Protein AF-W4L2J2-F1 (afdb_monomer_lite)

InterPro domains:
  IPR001173 Glycosyltransferase 2-like [PF00535] (5-92)
  IPR001173 Glycosyltransferase 2-like [PF00535] (210-306)
  IPR029044 Nucleotide-diphospho-sugar transferases [G3DSA:3.90.550.10] (2-176)
  IPR029044 Nucleotide-diphospho-sugar transferases [G3DSA:3.90.550.10] (177-317)
  IPR029044 Nucleotide-diphospho-sugar transferases [SSF53448] (6-169)
  IPR029044 Nucleotide-diphospho-sugar tra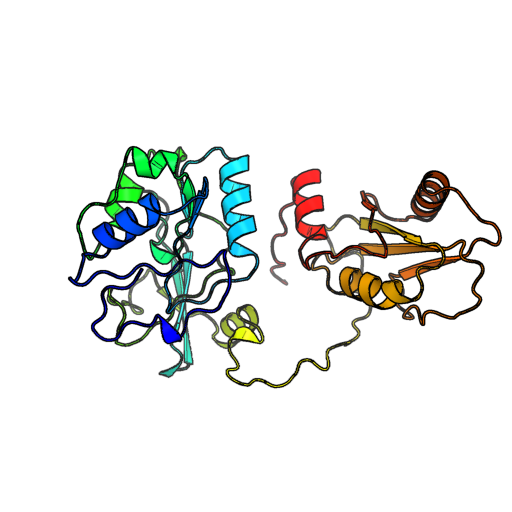nsferases [SSF53448] (207-307)

Secondary structure (DSSP, 8-state):
-B--SS-GGGG--S-TT----B-SS---HHHHHHHHHHH--SSEEE---TTSEE-TTHHHHHHHHHHHH--SEEE-SEEEEEETTTTEEEEEEPPTTSS----GGG-EEEHHHHHHSPPPS-SSSHHHHHHHTS-GGGEEE-S--TTEEEE--TT-SS---TTSTTEEEE-HHHHHHHHGGGG--------------PPPSS-TTPPPEEEEEEESS-TTTHHHHHHHHHT-S-SSEEEEEEE--S----------TTEEEEE-SS---HHHHHHHHHHH---SEEEE--SSS---TTHHHHHHHHHH----------

Organism: Entotheonella factor (NCBI:txid1429438)

Sequence (318 aa):
MDDGTDPVRDLMPDDSRIRYLYQEHRLTVGAKRNLACREARGEFIAHWDDDDWMAAWRLRYQVTELLQTQASLCGLSRLLFDQPETNQAWEYVYPAGQKPWVAGGTLCYTKAWWQEHPFPDLNVGEDNHFIWSLPADQIIALQDNTFYVALIHPGNTSPKRTQSRRWHAYSPARLHSLMGKDTSSSTSDLQGAAGSQAPASAADGFPLVSCIMATYNHAHFLPQAIQYFLRQDYPNKELIIVDDGPSPDLVDIPQDKRIRHVKLDVWTPLGRKLNLGIEASRGQIIQKLDDDDYYHPHFLTTTITALTGWDPQPGVGT

Foldseek 3Di:
DEADPDQCPVVDDPDPVDDDDYDPHDFAPLVVVLVVLVVDPDQKDAAADPQKAFAPCLVVVFVVCCVVLVAFKEFAQWAKEAEPVVLWIKIFHHDPPDQDDHDPRGMMGGSVLCVVPGFPRHNPCSRVSSVRVDDSSNYYHDDDRLRIYHYDDPPDSDDDPCVDPRIDTDHSVVNVVSSPCVPDPDPDDPDDDPDDDDDDDPPPPAFAEEEQEEDEPPLVLQVVLLVQVVLAPRDRYAYEYEYAYPDPDDPVPDPDPRYHYHYDPHDDDPVVSRVVSVVVDDTPHYHYDYSNDHHDNHNVVVVCCVVPVDDPPPDPDD

Radius of gyration: 23.8 Å; chains: 1; bounding box: 47×62×64 Å

Structure (mmCIF, N/CA/C/O backbone):
data_AF-W4L2J2-F1
#
_entry.id   AF-W4L2J2-F1
#
loop_
_atom_site.group_PDB
_atom_site.id
_atom_site.type_symbol
_atom_site.label_atom_id
_atom_site.label_alt_id
_atom_site.label_comp_id
_atom_site.label_asym_id
_atom_site.label_entity_id
_atom_site.label_seq_id
_atom_site.pdbx_PDB_ins_code
_atom_site.Cartn_x
_atom_site.Cartn_y
_atom_site.Cartn_z
_atom_site.occupancy
_atom_site.B_iso_or_equiv
_atom_site.auth_seq_id
_atom_site.auth_comp_id
_atom_site.auth_asym_id
_atom_site.auth_atom_id
_atom_site.pdbx_PDB_model_num
ATOM 1 N N . MET A 1 1 ? 0.798 18.623 0.706 1.00 89.81 1 MET A N 1
ATOM 2 C CA . MET A 1 1 ? 0.013 19.835 1.032 1.00 89.81 1 MET A CA 1
ATOM 3 C C . MET A 1 1 ? 0.807 20.565 2.080 1.00 89.81 1 MET A C 1
ATOM 5 O O . MET A 1 1 ? 1.077 19.958 3.103 1.00 89.81 1 MET A O 1
ATOM 9 N N . ASP A 1 2 ? 1.201 21.794 1.807 1.00 92.06 2 ASP A N 1
ATOM 10 C CA . ASP A 1 2 ? 2.121 22.552 2.643 1.00 92.06 2 ASP A CA 1
ATOM 11 C C . ASP A 1 2 ? 1.468 23.872 3.064 1.00 92.06 2 ASP A C 1
ATOM 13 O O . ASP A 1 2 ? 0.874 24.572 2.247 1.00 92.06 2 ASP A O 1
ATOM 17 N N . ASP A 1 3 ? 1.537 24.170 4.352 1.00 92.50 3 ASP A N 1
ATOM 18 C CA . ASP A 1 3 ? 1.130 25.430 4.979 1.00 92.50 3 ASP A CA 1
ATOM 19 C C . ASP A 1 3 ? 2.196 25.918 5.981 1.00 92.50 3 ASP A C 1
ATOM 21 O O . ASP A 1 3 ? 1.920 26.672 6.922 1.00 92.50 3 ASP A O 1
ATOM 25 N N . GLY A 1 4 ? 3.425 25.427 5.804 1.00 89.81 4 GLY A N 1
ATOM 26 C CA . GLY A 1 4 ? 4.598 25.763 6.582 1.00 89.81 4 GLY A CA 1
ATOM 27 C C . GLY A 1 4 ? 5.142 27.149 6.252 1.00 89.81 4 GLY A C 1
ATOM 28 O O . GLY A 1 4 ? 4.863 27.756 5.217 1.00 89.81 4 GLY A O 1
ATOM 29 N N . THR A 1 5 ? 5.956 27.660 7.172 1.00 91.12 5 THR A N 1
ATOM 30 C CA . THR A 1 5 ? 6.685 28.923 6.989 1.00 91.12 5 THR A CA 1
ATOM 31 C C . THR A 1 5 ? 7.924 28.768 6.110 1.00 91.12 5 THR A C 1
ATOM 33 O O . THR A 1 5 ? 8.483 29.776 5.692 1.00 91.12 5 THR A O 1
ATOM 36 N N . ASP A 1 6 ? 8.349 27.529 5.860 1.00 92.06 6 ASP A N 1
ATOM 37 C CA . ASP A 1 6 ? 9.472 27.160 4.999 1.00 92.06 6 ASP A CA 1
ATOM 38 C C . ASP A 1 6 ? 8.958 26.196 3.914 1.00 92.06 6 ASP A C 1
ATOM 40 O O . ASP A 1 6 ? 8.825 24.999 4.178 1.00 92.06 6 ASP A O 1
ATOM 44 N N . PRO A 1 7 ? 8.521 26.715 2.750 1.00 92.06 7 PRO A N 1
ATOM 45 C CA . PRO A 1 7 ? 7.867 25.905 1.731 1.00 92.06 7 PRO A CA 1
ATOM 46 C C . PRO A 1 7 ? 8.839 24.927 1.065 1.00 92.06 7 PRO A C 1
ATOM 48 O O . PRO A 1 7 ? 9.810 25.352 0.449 1.00 92.06 7 PRO A O 1
ATOM 51 N N . VAL A 1 8 ? 8.518 23.633 1.051 1.00 92.25 8 VAL A N 1
ATOM 52 C CA . VAL A 1 8 ? 9.417 22.573 0.534 1.00 92.25 8 VAL A CA 1
ATOM 53 C C . VAL A 1 8 ? 9.348 22.366 -0.987 1.00 92.25 8 VAL A C 1
ATOM 55 O O . VAL A 1 8 ? 9.568 21.266 -1.498 1.00 92.25 8 VAL A O 1
ATOM 58 N N . ARG A 1 9 ? 8.973 23.402 -1.750 1.00 91.62 9 ARG A N 1
ATOM 59 C CA . ARG A 1 9 ? 8.768 23.300 -3.210 1.00 91.62 9 ARG A CA 1
ATOM 60 C C . ARG A 1 9 ? 10.037 22.862 -3.940 1.00 91.62 9 ARG A C 1
ATOM 62 O O . ARG A 1 9 ? 9.948 22.150 -4.935 1.00 91.62 9 ARG A O 1
ATOM 69 N N . ASP A 1 10 ? 11.183 23.323 -3.467 1.00 91.62 10 ASP A N 1
ATOM 70 C CA . ASP A 1 10 ? 12.515 23.024 -3.988 1.00 91.62 10 ASP A CA 1
ATOM 71 C C . ASP A 1 10 ? 12.926 21.557 -3.793 1.00 91.62 10 ASP A C 1
ATOM 73 O O . ASP A 1 10 ? 13.748 21.054 -4.556 1.00 91.62 10 ASP A O 1
ATOM 77 N N . LEU A 1 11 ? 12.314 20.850 -2.837 1.00 91.12 11 LEU A N 1
ATOM 78 C CA . LEU A 1 11 ? 12.540 19.420 -2.604 1.00 91.12 11 LEU A CA 1
ATOM 79 C C . LEU A 1 11 ? 11.692 18.516 -3.512 1.00 91.12 11 LEU A C 1
ATOM 81 O O . LEU A 1 11 ? 11.866 17.296 -3.509 1.00 91.12 11 LEU A O 1
ATOM 85 N N . MET A 1 12 ? 10.737 19.077 -4.258 1.00 91.00 12 MET A N 1
ATOM 86 C CA . MET A 1 12 ? 9.801 18.284 -5.054 1.00 91.00 12 MET A CA 1
ATOM 87 C C . MET A 1 12 ? 10.464 17.781 -6.343 1.00 91.00 12 MET A C 1
ATOM 89 O O . MET A 1 12 ? 10.992 18.589 -7.108 1.00 91.00 12 MET A O 1
ATOM 93 N N . PRO A 1 13 ? 10.413 16.467 -6.630 1.00 89.50 13 PRO A N 1
ATOM 94 C CA . PRO A 1 13 ? 10.964 15.927 -7.867 1.00 89.50 13 PRO A CA 1
ATOM 95 C C . PRO A 1 13 ? 10.136 16.370 -9.080 1.00 89.50 13 PRO A C 1
ATOM 97 O O . PRO A 1 13 ? 8.930 16.612 -8.973 1.00 89.50 13 PRO A O 1
ATOM 100 N N . ASP A 1 14 ? 10.770 16.403 -10.253 1.00 90.94 14 ASP A N 1
ATOM 101 C CA . ASP A 1 14 ? 10.088 16.629 -11.532 1.00 90.94 14 ASP A CA 1
ATOM 102 C C . ASP A 1 14 ? 9.354 15.355 -11.987 1.00 90.94 14 ASP A C 1
ATOM 104 O O . ASP A 1 14 ? 9.778 14.633 -12.889 1.00 90.94 14 ASP A O 1
ATOM 108 N N . ASP A 1 15 ? 8.266 15.028 -11.288 1.00 91.75 15 ASP A N 1
ATOM 109 C CA . ASP A 1 15 ? 7.385 13.907 -11.604 1.00 91.75 15 ASP A CA 1
ATOM 110 C C . ASP A 1 15 ? 5.940 14.396 -11.714 1.00 91.75 15 ASP A C 1
ATOM 112 O O . ASP A 1 15 ? 5.338 14.860 -10.747 1.00 91.75 15 ASP A O 1
ATOM 116 N N . SER A 1 16 ? 5.349 14.233 -12.899 1.00 89.81 16 SER A N 1
ATOM 117 C CA . SER A 1 16 ? 3.969 14.652 -13.196 1.00 89.81 16 SER A CA 1
ATOM 118 C C . SER A 1 16 ? 2.890 14.029 -12.293 1.00 89.81 16 SER A C 1
ATOM 120 O O . SER A 1 16 ? 1.764 14.534 -12.233 1.00 89.81 16 SER A O 1
ATOM 122 N N . ARG A 1 17 ? 3.208 12.932 -11.594 1.00 90.31 17 ARG A N 1
ATOM 123 C CA . ARG A 1 17 ? 2.318 12.262 -10.636 1.00 90.31 17 ARG A CA 1
ATOM 124 C C . ARG A 1 17 ? 2.334 12.939 -9.265 1.00 90.31 17 ARG A C 1
ATOM 126 O O . ARG A 1 17 ? 1.395 12.750 -8.494 1.00 90.31 17 ARG A O 1
ATOM 133 N N . ILE A 1 18 ? 3.363 13.731 -8.964 1.00 92.12 18 ILE A N 1
ATOM 134 C CA . ILE A 1 18 ? 3.523 14.453 -7.703 1.00 92.12 18 ILE A CA 1
ATOM 135 C C . ILE A 1 18 ? 3.026 15.884 -7.891 1.00 92.12 18 ILE A C 1
ATOM 137 O O . ILE A 1 18 ? 3.360 16.582 -8.844 1.00 92.12 18 ILE A O 1
ATOM 141 N N . ARG A 1 19 ? 2.171 16.333 -6.970 1.00 92.56 19 ARG A N 1
ATOM 142 C CA . ARG A 1 19 ? 1.585 17.674 -7.009 1.00 92.56 19 ARG A CA 1
ATOM 143 C C . ARG A 1 19 ? 1.802 18.369 -5.683 1.00 92.56 19 ARG A C 1
ATOM 145 O O . ARG A 1 19 ? 1.263 17.957 -4.658 1.00 92.56 19 ARG A O 1
ATOM 152 N N . TYR A 1 20 ? 2.545 19.463 -5.734 1.00 94.50 20 TYR A N 1
ATOM 153 C CA . TYR A 1 20 ? 2.776 20.315 -4.583 1.00 94.50 20 TYR A CA 1
ATOM 154 C C . TYR A 1 20 ? 1.749 21.449 -4.535 1.00 94.50 20 TYR A C 1
ATOM 156 O O . TYR A 1 20 ? 1.594 22.223 -5.481 1.00 94.50 20 TYR A O 1
ATOM 164 N N . LEU A 1 21 ? 1.036 21.523 -3.415 1.00 93.69 21 LEU A N 1
ATOM 165 C CA . LEU A 1 21 ? -0.004 22.507 -3.133 1.00 93.69 21 LEU A CA 1
ATOM 166 C C . LEU A 1 21 ? 0.420 23.269 -1.883 1.00 93.69 21 LEU A C 1
ATOM 168 O O . LEU A 1 21 ? 0.637 22.634 -0.851 1.00 93.69 21 LEU A O 1
ATOM 172 N N . TYR A 1 22 ? 0.523 24.591 -1.999 1.00 95.19 22 TYR A N 1
ATOM 173 C CA . TYR A 1 22 ? 0.926 25.488 -0.920 1.00 95.19 22 TYR A CA 1
ATOM 174 C C . TYR A 1 22 ? -0.238 26.389 -0.504 1.00 95.19 22 TYR A C 1
ATOM 176 O O . TYR A 1 22 ? -1.035 26.795 -1.354 1.00 95.19 22 TYR A O 1
ATOM 184 N N . GLN A 1 23 ? -0.323 26.698 0.786 1.00 95.31 23 GLN A N 1
ATOM 185 C CA . GLN A 1 23 ? -1.277 27.633 1.372 1.00 95.31 23 GLN A CA 1
ATOM 186 C C . GLN A 1 23 ? -0.533 28.673 2.208 1.00 95.31 23 GLN A C 1
ATOM 188 O O . GLN A 1 23 ? 0.273 28.327 3.063 1.00 95.31 23 GLN A O 1
ATOM 193 N N . GLU A 1 24 ? -0.835 29.953 1.983 1.00 91.75 24 GLU A N 1
ATOM 194 C CA . GLU A 1 24 ? -0.192 31.068 2.699 1.00 91.75 24 GLU A CA 1
ATOM 195 C C . GLU A 1 24 ? -0.576 31.129 4.184 1.00 91.75 24 GLU A C 1
ATOM 197 O O . GLU A 1 24 ? 0.118 31.735 5.001 1.00 91.75 24 GLU A O 1
ATOM 202 N N . HIS A 1 25 ? -1.710 30.531 4.546 1.00 93.00 25 HIS A N 1
ATOM 203 C CA . HIS A 1 25 ? -2.229 30.529 5.906 1.00 93.00 25 HIS A CA 1
ATOM 204 C C . HIS A 1 25 ? -2.280 29.109 6.445 1.00 93.00 25 HIS A C 1
ATOM 206 O O . HIS A 1 25 ? -2.660 28.181 5.730 1.00 93.00 25 HIS A O 1
ATOM 212 N N . ARG A 1 26 ? -1.958 28.958 7.736 1.00 93.19 26 ARG A N 1
ATOM 213 C CA . ARG A 1 26 ? -2.094 27.672 8.418 1.00 93.19 26 ARG A CA 1
ATOM 214 C C . ARG A 1 26 ? -3.539 27.206 8.394 1.00 93.19 26 ARG A C 1
ATOM 216 O O . ARG A 1 26 ? -4.447 27.938 8.786 1.00 93.19 26 ARG A O 1
ATOM 223 N N . LEU A 1 27 ? -3.716 25.962 7.984 1.00 93.00 27 LEU A N 1
ATOM 224 C CA . LEU A 1 27 ? -4.991 25.273 7.965 1.00 93.00 27 LEU A CA 1
ATOM 225 C C . LEU A 1 27 ? -5.001 24.213 9.063 1.00 93.00 27 LEU A C 1
ATOM 227 O O . LEU A 1 27 ? -3.953 23.721 9.493 1.00 93.00 27 LEU A O 1
ATOM 231 N N . THR A 1 28 ? -6.191 23.818 9.513 1.00 94.38 28 THR A N 1
ATOM 232 C CA . THR A 1 28 ? -6.269 22.623 10.354 1.00 94.38 28 THR A CA 1
ATOM 233 C C . THR A 1 28 ? -5.891 21.376 9.553 1.00 94.38 28 THR A C 1
ATOM 235 O O . THR A 1 28 ? -5.944 21.366 8.317 1.00 94.38 28 THR A O 1
ATOM 238 N N . VAL A 1 29 ? -5.550 20.290 10.248 1.00 89.44 29 VAL A N 1
ATOM 239 C CA . VAL A 1 29 ? -5.306 18.984 9.612 1.00 89.44 29 VAL A CA 1
ATOM 240 C C . VAL A 1 29 ? -6.502 18.557 8.749 1.00 89.44 29 VAL A C 1
ATOM 242 O O . VAL A 1 29 ? -6.318 18.176 7.590 1.00 89.44 29 VAL A O 1
ATOM 245 N N . GLY A 1 30 ? -7.730 18.687 9.260 1.00 93.38 30 GLY A N 1
ATOM 246 C CA . GLY A 1 30 ? -8.947 18.372 8.510 1.00 93.38 30 GLY A CA 1
ATOM 247 C C . GLY A 1 30 ? -9.130 19.230 7.254 1.00 93.38 30 GLY A C 1
ATOM 248 O O . GLY A 1 30 ? -9.403 18.700 6.173 1.00 93.38 30 GLY A O 1
ATOM 249 N N . ALA A 1 31 ? -8.898 20.544 7.345 1.00 95.19 31 ALA A N 1
ATOM 250 C CA . ALA A 1 31 ? -8.956 21.439 6.187 1.00 95.19 31 ALA A CA 1
ATOM 251 C C . ALA A 1 31 ? -7.897 21.099 5.125 1.00 95.19 31 ALA A C 1
ATOM 253 O O . ALA A 1 31 ? -8.217 21.078 3.930 1.00 95.19 31 ALA A O 1
ATOM 254 N N . LYS A 1 32 ? -6.666 20.758 5.538 1.00 93.38 32 LYS A N 1
ATOM 255 C CA . LYS A 1 32 ? -5.606 20.298 4.626 1.00 93.38 32 LYS A CA 1
ATOM 256 C C . LYS A 1 32 ? -5.987 19.014 3.904 1.00 93.38 32 LYS A C 1
ATOM 258 O O . LYS A 1 32 ? -5.851 18.949 2.681 1.00 93.38 32 LYS A O 1
ATOM 263 N N . ARG A 1 33 ? -6.508 18.020 4.630 1.00 94.62 33 ARG A N 1
ATOM 264 C CA . ARG A 1 33 ? -6.979 16.756 4.041 1.00 94.62 33 ARG A CA 1
ATOM 265 C C . ARG A 1 33 ? -8.103 16.992 3.043 1.00 94.62 33 ARG A C 1
ATOM 267 O O . ARG A 1 33 ? -8.029 16.489 1.927 1.00 94.62 33 ARG A O 1
ATOM 274 N N . ASN A 1 34 ? -9.087 17.824 3.384 1.00 96.44 34 ASN A N 1
ATOM 275 C CA . ASN A 1 34 ? -10.174 18.178 2.470 1.00 96.44 34 ASN A CA 1
ATOM 276 C C . ASN A 1 34 ? -9.669 18.859 1.191 1.00 96.44 34 ASN A C 1
ATOM 278 O O . ASN A 1 34 ? -10.144 18.552 0.099 1.00 96.44 34 ASN A O 1
ATOM 282 N N . LEU A 1 35 ? -8.704 19.776 1.299 1.00 96.06 35 LEU A N 1
ATOM 283 C CA . LEU A 1 35 ? -8.116 20.418 0.128 1.00 96.06 35 LEU A CA 1
ATOM 284 C C . LEU A 1 35 ? -7.328 19.418 -0.731 1.00 96.06 35 LEU A C 1
ATOM 286 O O . LEU A 1 35 ? -7.490 19.410 -1.949 1.00 96.06 35 LEU A O 1
ATOM 290 N N . ALA A 1 36 ? -6.541 18.536 -0.111 1.00 95.25 36 ALA A N 1
ATOM 291 C CA . ALA A 1 36 ? -5.838 17.473 -0.822 1.00 95.25 36 ALA A CA 1
ATOM 292 C C . ALA A 1 36 ? -6.810 16.515 -1.538 1.00 95.25 36 ALA A C 1
ATOM 294 O O . ALA A 1 36 ? -6.592 16.182 -2.700 1.00 95.25 36 ALA A O 1
ATOM 295 N N . CYS A 1 37 ? -7.919 16.135 -0.896 1.00 96.38 37 CYS A N 1
ATOM 296 C CA . CYS A 1 37 ? -8.942 15.271 -1.490 1.00 96.38 37 CYS A CA 1
ATOM 297 C C . CYS A 1 37 ? -9.676 15.934 -2.665 1.00 96.38 37 CYS A C 1
ATOM 299 O O . CYS A 1 37 ? -9.936 15.272 -3.674 1.00 96.38 37 CYS A O 1
ATOM 301 N N . ARG A 1 38 ? -9.972 17.243 -2.581 1.00 96.88 38 ARG A N 1
ATOM 302 C CA . ARG A 1 38 ? -10.529 18.013 -3.712 1.00 96.88 38 ARG A CA 1
ATOM 303 C C . ARG A 1 38 ? -9.622 17.921 -4.933 1.00 96.88 38 ARG A C 1
ATOM 305 O O . ARG A 1 38 ? -10.096 17.631 -6.029 1.00 96.88 38 ARG A O 1
ATOM 312 N N . GLU A 1 39 ? -8.328 18.121 -4.714 1.00 95.75 39 GLU A N 1
ATOM 313 C CA . GLU A 1 39 ? -7.322 18.130 -5.771 1.00 95.75 39 GLU A CA 1
ATOM 314 C C . GLU A 1 39 ? -6.959 16.731 -6.279 1.00 95.75 39 GLU A C 1
ATOM 316 O O . GLU A 1 39 ? -6.528 16.594 -7.425 1.00 95.75 39 GLU A O 1
ATOM 321 N N . ALA A 1 40 ? -7.125 15.684 -5.471 1.00 95.56 40 ALA A N 1
ATOM 322 C CA . ALA A 1 40 ? -6.806 14.315 -5.857 1.00 95.56 40 ALA A CA 1
ATOM 323 C C . ALA A 1 40 ? -7.567 13.889 -7.123 1.00 95.56 40 ALA A C 1
ATOM 325 O O . ALA A 1 40 ? -8.748 14.187 -7.288 1.00 95.56 40 ALA A O 1
ATOM 326 N N . ARG A 1 41 ? -6.902 13.166 -8.028 1.00 94.38 41 ARG A N 1
ATOM 327 C CA . ARG A 1 41 ? -7.507 12.681 -9.286 1.00 94.38 41 ARG A CA 1
ATOM 328 C C . ARG A 1 41 ? -7.912 11.206 -9.241 1.00 94.38 41 ARG A C 1
ATOM 330 O O . ARG A 1 41 ? -8.628 10.765 -10.129 1.00 94.38 41 ARG A O 1
ATOM 337 N N . GLY A 1 42 ? -7.440 10.465 -8.240 1.00 92.44 42 GLY A N 1
ATOM 338 C CA . GLY A 1 42 ? -7.745 9.048 -8.067 1.00 92.44 42 GLY A CA 1
ATOM 339 C C . GLY A 1 42 ? -9.133 8.804 -7.478 1.00 92.44 42 GLY A C 1
ATOM 340 O O . GLY A 1 42 ? -9.694 9.662 -6.795 1.00 92.44 42 GLY A O 1
ATOM 341 N N . GLU A 1 43 ? -9.660 7.607 -7.731 1.00 96.38 43 GLU A N 1
ATOM 342 C CA . GLU A 1 43 ? -10.910 7.105 -7.144 1.00 96.38 43 GLU A CA 1
ATOM 343 C C . GLU A 1 43 ? -10.735 6.677 -5.684 1.00 96.38 43 GLU A C 1
ATOM 345 O O . GLU A 1 43 ? -11.688 6.708 -4.909 1.00 96.38 43 GLU A O 1
ATOM 350 N N . PHE A 1 44 ? -9.505 6.332 -5.301 1.00 97.56 44 PHE A N 1
ATOM 351 C CA . PHE A 1 44 ? -9.106 6.017 -3.936 1.00 97.56 44 PHE A CA 1
ATOM 352 C C . PHE A 1 44 ? -8.168 7.097 -3.406 1.00 97.56 44 PHE A C 1
ATOM 354 O O . PHE A 1 44 ? -7.306 7.606 -4.128 1.00 97.56 44 PHE A O 1
ATOM 361 N N . ILE A 1 45 ? -8.328 7.425 -2.131 1.00 98.31 45 ILE A N 1
ATOM 362 C CA . ILE A 1 45 ? -7.478 8.344 -1.385 1.00 98.31 45 ILE A CA 1
ATOM 363 C C . ILE A 1 45 ? -6.738 7.535 -0.329 1.00 98.31 45 ILE A C 1
ATOM 365 O O . ILE A 1 45 ? -7.351 6.736 0.373 1.00 98.31 45 ILE A O 1
ATOM 369 N N . ALA A 1 46 ? -5.431 7.746 -0.206 1.00 97.56 46 ALA A N 1
ATOM 370 C CA . ALA A 1 46 ? -4.609 7.175 0.853 1.00 97.56 46 ALA A CA 1
ATOM 371 C C . ALA A 1 46 ? -3.886 8.299 1.598 1.00 97.56 46 ALA A C 1
ATOM 373 O O . ALA A 1 46 ? -3.404 9.248 0.977 1.00 97.56 46 ALA A O 1
ATOM 374 N N . HIS A 1 47 ? -3.826 8.203 2.923 1.00 95.75 47 HIS A N 1
ATOM 375 C CA . HIS A 1 47 ? -3.055 9.133 3.745 1.00 95.75 47 HIS A CA 1
ATOM 376 C C . HIS A 1 47 ? -1.572 8.769 3.728 1.00 95.75 47 HIS A C 1
ATOM 378 O O . HIS A 1 47 ? -1.217 7.592 3.735 1.00 95.75 47 HIS A O 1
ATOM 384 N N . TRP A 1 48 ? -0.711 9.778 3.688 1.00 90.88 48 TRP A N 1
ATOM 385 C CA . TRP A 1 48 ? 0.732 9.613 3.562 1.00 90.88 48 TRP A CA 1
ATOM 386 C C . TRP A 1 48 ? 1.410 10.660 4.437 1.00 90.88 48 TRP A C 1
ATOM 388 O O . TRP A 1 48 ? 1.724 11.754 3.967 1.00 90.88 48 TRP A O 1
ATOM 398 N N . ASP A 1 49 ? 1.511 10.352 5.728 1.00 88.25 49 ASP A N 1
ATOM 399 C CA . ASP A 1 49 ? 2.209 11.207 6.684 1.00 88.25 49 ASP A CA 1
ATOM 400 C C . ASP A 1 49 ? 3.711 11.204 6.325 1.00 88.25 49 ASP A C 1
ATOM 402 O O . ASP A 1 49 ? 4.258 10.190 5.888 1.00 88.25 49 ASP A O 1
ATOM 406 N N . ASP A 1 50 ? 4.354 12.369 6.366 1.00 84.94 50 ASP A N 1
ATOM 407 C CA . ASP A 1 50 ? 5.712 12.582 5.843 1.00 84.94 50 ASP A CA 1
ATOM 408 C C . ASP A 1 50 ? 6.820 12.123 6.803 1.00 84.94 50 ASP A C 1
ATOM 410 O O . ASP A 1 50 ? 7.987 12.053 6.417 1.00 84.94 50 ASP A O 1
ATOM 414 N N . ASP A 1 51 ? 6.441 11.774 8.029 1.00 86.31 51 ASP A N 1
ATOM 415 C CA . ASP A 1 51 ? 7.283 11.266 9.105 1.00 86.31 51 ASP A CA 1
ATOM 416 C C . ASP A 1 51 ? 7.170 9.746 9.306 1.00 86.31 51 ASP A C 1
ATOM 418 O O . ASP A 1 51 ? 7.909 9.195 10.114 1.00 86.31 51 ASP A O 1
ATOM 422 N N . ASP A 1 52 ? 6.311 9.048 8.563 1.00 91.62 52 ASP A N 1
ATOM 423 C CA . ASP A 1 52 ? 6.055 7.619 8.751 1.00 91.62 52 ASP A CA 1
ATOM 424 C C . ASP A 1 52 ? 6.607 6.770 7.589 1.00 91.62 52 ASP A C 1
ATOM 426 O O . ASP A 1 52 ? 6.640 7.184 6.428 1.00 91.62 52 ASP A O 1
ATOM 430 N N . TRP A 1 53 ? 7.027 5.534 7.883 1.00 93.06 53 TRP A N 1
ATOM 431 C CA . TRP A 1 53 ? 7.473 4.590 6.854 1.00 93.06 53 TRP A CA 1
ATOM 432 C C . TRP A 1 53 ? 6.311 3.738 6.353 1.00 93.06 53 TRP A C 1
ATOM 434 O O . TRP A 1 53 ? 5.518 3.208 7.138 1.00 93.06 53 TRP A O 1
ATOM 444 N N . MET A 1 54 ? 6.250 3.541 5.033 1.00 91.81 54 MET A N 1
ATOM 445 C CA . MET A 1 54 ? 5.256 2.687 4.392 1.00 91.81 54 MET A CA 1
ATOM 446 C C . MET A 1 54 ? 5.891 1.756 3.361 1.00 91.81 54 MET A C 1
ATOM 448 O O . MET A 1 54 ? 6.648 2.194 2.497 1.00 91.81 54 MET A O 1
ATOM 452 N N . ALA A 1 55 ? 5.522 0.477 3.395 1.00 89.12 55 ALA A N 1
ATOM 453 C CA . ALA A 1 55 ? 6.025 -0.509 2.452 1.00 89.12 55 ALA A CA 1
ATOM 454 C C . ALA A 1 55 ? 5.510 -0.263 1.027 1.00 89.12 55 ALA A C 1
ATOM 456 O O . ALA A 1 55 ? 4.352 0.115 0.814 1.00 89.12 55 ALA A O 1
ATOM 457 N N . ALA A 1 56 ? 6.335 -0.606 0.034 1.00 86.62 56 ALA A N 1
ATOM 458 C CA . ALA A 1 56 ? 6.024 -0.452 -1.390 1.00 86.62 56 ALA A CA 1
ATOM 459 C C . ALA A 1 56 ? 4.716 -1.145 -1.830 1.00 86.62 56 ALA A C 1
ATOM 461 O O . ALA A 1 56 ? 4.094 -0.752 -2.816 1.00 86.62 56 ALA A O 1
ATOM 462 N N . TRP A 1 57 ? 4.274 -2.170 -1.098 1.00 84.06 57 TRP A N 1
ATOM 463 C CA . TRP A 1 57 ? 3.063 -2.934 -1.397 1.00 84.06 57 TRP A CA 1
ATOM 464 C C . TRP A 1 57 ? 1.787 -2.406 -0.721 1.00 84.06 57 TRP A C 1
ATOM 466 O O . TRP A 1 57 ? 0.704 -2.901 -1.039 1.00 84.06 57 TRP A O 1
ATOM 476 N N . ARG A 1 58 ? 1.878 -1.379 0.141 1.00 93.81 58 ARG A N 1
ATOM 477 C CA . ARG A 1 58 ? 0.750 -0.794 0.890 1.00 93.81 58 ARG A CA 1
ATOM 478 C C . ARG A 1 58 ? -0.473 -0.532 0.010 1.00 93.81 58 ARG A C 1
ATOM 480 O O . ARG A 1 58 ? -1.539 -1.088 0.254 1.00 93.81 58 ARG A O 1
ATOM 487 N N . LEU A 1 59 ? -0.321 0.302 -1.024 1.00 90.94 59 LEU A N 1
ATOM 488 C CA . LEU A 1 59 ? -1.453 0.737 -1.854 1.00 90.94 59 LEU A CA 1
ATOM 489 C C . LEU A 1 59 ? -2.155 -0.442 -2.524 1.00 90.94 59 LEU A C 1
ATOM 491 O O . LEU A 1 59 ? -3.378 -0.464 -2.606 1.00 90.94 59 LEU A O 1
ATOM 495 N N . ARG A 1 60 ? -1.387 -1.446 -2.959 1.00 87.31 60 ARG A N 1
ATOM 496 C CA . ARG A 1 60 ? -1.939 -2.654 -3.567 1.00 87.31 60 ARG A CA 1
ATOM 497 C C . ARG A 1 60 ? -2.826 -3.407 -2.587 1.00 87.31 60 ARG A C 1
ATOM 499 O O . ARG A 1 60 ? -3.934 -3.771 -2.964 1.00 87.31 60 ARG A O 1
ATOM 506 N N . TYR A 1 61 ? -2.343 -3.643 -1.369 1.00 90.75 61 TYR A N 1
ATOM 507 C CA . TYR A 1 61 ? -3.107 -4.363 -0.355 1.00 90.75 61 TYR A CA 1
ATOM 508 C C . TYR A 1 61 ? -4.404 -3.622 -0.032 1.00 90.75 61 TYR A C 1
ATOM 510 O O . TYR A 1 61 ? -5.488 -4.172 -0.194 1.00 90.75 61 TYR A O 1
ATOM 518 N N . GLN A 1 62 ? -4.292 -2.333 0.293 1.00 97.00 62 GLN A N 1
ATOM 519 C CA . GLN A 1 62 ? -5.438 -1.514 0.680 1.00 97.00 62 GLN A CA 1
ATOM 520 C C . GLN A 1 62 ? -6.493 -1.406 -0.431 1.00 97.00 62 GLN A C 1
ATOM 522 O O . GLN A 1 62 ? -7.674 -1.622 -0.182 1.00 97.00 62 GLN A O 1
ATOM 527 N N . VAL A 1 63 ? -6.084 -1.125 -1.673 1.00 93.31 63 VAL A N 1
ATOM 528 C CA . VAL A 1 63 ? -7.026 -0.997 -2.798 1.00 93.31 63 VAL A CA 1
ATOM 529 C C . VAL A 1 63 ? -7.650 -2.345 -3.169 1.00 93.31 63 VAL A C 1
ATOM 531 O O . VAL A 1 63 ? -8.838 -2.394 -3.476 1.00 93.31 63 VAL A O 1
ATOM 534 N N . THR A 1 64 ? -6.887 -3.443 -3.110 1.00 87.44 64 THR A N 1
ATOM 535 C CA . THR A 1 64 ? -7.422 -4.789 -3.388 1.00 87.44 64 THR A CA 1
ATOM 536 C C . THR A 1 64 ? -8.534 -5.143 -2.404 1.00 87.44 64 THR A C 1
ATOM 538 O O . THR A 1 64 ? -9.599 -5.584 -2.827 1.00 87.44 64 THR A O 1
ATOM 541 N N . GLU A 1 65 ? -8.322 -4.877 -1.117 1.00 90.94 65 GLU A N 1
ATOM 542 C CA . GLU A 1 65 ? -9.303 -5.146 -0.062 1.00 90.94 65 GLU A CA 1
ATOM 543 C C . GLU A 1 65 ? -10.579 -4.317 -0.237 1.00 90.94 65 GLU A C 1
ATOM 545 O O . GLU A 1 65 ? -11.682 -4.860 -0.167 1.00 90.94 65 GLU A O 1
ATOM 550 N N . LEU A 1 66 ? -10.460 -3.022 -0.556 1.00 92.75 66 LEU A N 1
ATOM 551 C CA . LEU A 1 66 ? -11.626 -2.173 -0.834 1.00 92.75 66 LEU A CA 1
ATOM 552 C C . LEU A 1 66 ? -12.424 -2.670 -2.049 1.00 92.75 66 LEU A C 1
ATOM 554 O O . LEU A 1 66 ? -13.651 -2.719 -2.005 1.00 92.75 66 LEU A O 1
ATOM 558 N N . LEU A 1 67 ? -11.744 -3.089 -3.120 1.00 87.75 67 LEU A N 1
ATOM 559 C CA . LEU A 1 67 ? -12.398 -3.619 -4.319 1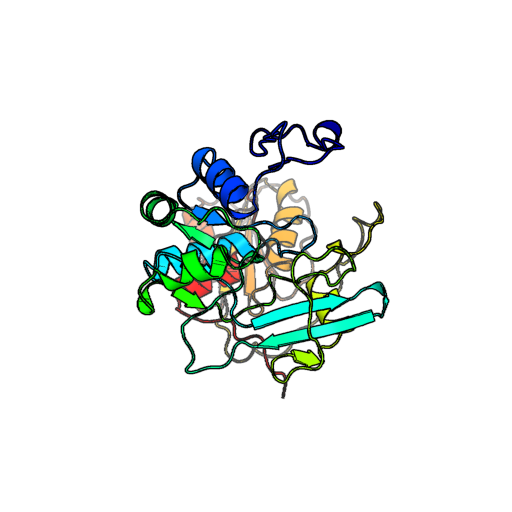.00 87.75 67 LEU A CA 1
ATOM 560 C C . LEU A 1 67 ? -13.078 -4.971 -4.070 1.00 87.75 67 LEU A C 1
ATOM 562 O O . LEU A 1 67 ? -14.165 -5.212 -4.589 1.00 87.75 67 LEU A O 1
ATOM 566 N N . GLN A 1 68 ? -12.464 -5.861 -3.293 1.00 89.81 68 GLN A N 1
ATOM 567 C CA . GLN A 1 68 ? -13.021 -7.189 -3.019 1.00 89.81 68 GLN A CA 1
ATOM 568 C C . GLN A 1 68 ? -14.209 -7.134 -2.059 1.00 89.81 68 GLN A C 1
ATOM 570 O O . GLN A 1 68 ? -15.210 -7.814 -2.272 1.00 89.81 68 GLN A O 1
ATOM 575 N N . THR A 1 69 ? -14.106 -6.314 -1.015 1.00 91.25 69 THR A N 1
ATOM 576 C CA . THR A 1 69 ? -15.140 -6.201 0.023 1.00 91.25 69 THR A CA 1
ATOM 577 C C . THR A 1 69 ? -16.242 -5.209 -0.333 1.00 91.25 69 THR A C 1
ATOM 579 O O . THR A 1 69 ? -17.304 -5.250 0.282 1.00 91.25 69 THR A O 1
ATOM 582 N N . GLN A 1 70 ? -16.005 -4.323 -1.310 1.00 94.12 70 GLN A N 1
ATOM 583 C CA . GLN A 1 70 ? -16.867 -3.174 -1.617 1.00 94.12 70 GLN A CA 1
ATOM 584 C C . GLN A 1 70 ? -17.062 -2.240 -0.406 1.00 94.12 70 GLN A C 1
ATOM 586 O O . GLN A 1 70 ? -18.063 -1.529 -0.311 1.00 94.12 70 GLN A O 1
ATOM 591 N N . ALA A 1 71 ? -16.113 -2.246 0.534 1.00 95.81 71 ALA A N 1
ATOM 592 C CA . ALA A 1 71 ? -16.096 -1.322 1.656 1.00 95.81 71 ALA A CA 1
ATOM 593 C C . ALA A 1 71 ? -15.653 0.080 1.215 1.00 95.81 71 ALA A C 1
ATOM 595 O O . ALA A 1 71 ? -14.919 0.259 0.241 1.00 95.81 71 ALA A O 1
ATOM 596 N N . SER A 1 72 ? -16.063 1.090 1.978 1.00 97.12 72 SER A N 1
ATOM 597 C CA . SER A 1 72 ? -15.716 2.486 1.699 1.00 97.12 72 SER A CA 1
ATOM 598 C C . SER A 1 72 ? -14.344 2.885 2.244 1.00 97.12 72 SER A C 1
ATOM 600 O O . SER A 1 72 ? -13.741 3.830 1.733 1.00 97.12 72 SER A O 1
ATOM 602 N N . LEU A 1 73 ? -13.853 2.198 3.283 1.00 97.94 73 LEU A N 1
ATOM 603 C CA . LEU A 1 73 ? -12.652 2.584 4.020 1.00 97.94 73 LEU A CA 1
ATOM 604 C C . LEU A 1 73 ? -11.925 1.374 4.615 1.00 97.94 73 LEU A C 1
ATOM 606 O O . LEU A 1 73 ? -12.541 0.449 5.138 1.00 97.94 73 LEU A O 1
ATOM 610 N N . CYS A 1 74 ? -10.594 1.417 4.599 1.00 97.94 74 CYS A N 1
ATOM 611 C CA . CYS A 1 74 ? -9.729 0.460 5.276 1.00 97.94 74 CYS A CA 1
ATOM 612 C C . CYS A 1 74 ? -8.544 1.152 5.969 1.00 97.94 74 CYS A C 1
ATOM 614 O O . CYS A 1 74 ? -8.189 2.294 5.660 1.00 97.94 74 CYS A O 1
ATOM 616 N N . GLY A 1 75 ? -7.909 0.445 6.899 1.00 98.06 75 GLY A N 1
ATOM 617 C CA . GLY A 1 75 ? -6.691 0.887 7.576 1.00 98.06 75 GLY A CA 1
ATOM 618 C C . GLY A 1 75 ? -6.264 -0.097 8.660 1.00 98.06 75 GLY A C 1
ATOM 619 O O . GLY A 1 75 ? -6.726 -1.237 8.691 1.00 98.06 75 GLY A O 1
ATOM 620 N N . LEU A 1 76 ? -5.395 0.341 9.569 1.00 97.69 76 LEU A N 1
ATOM 621 C CA . LEU A 1 76 ? -4.859 -0.505 10.632 1.00 97.69 76 LEU A CA 1
ATOM 622 C C . LEU A 1 76 ? -5.479 -0.205 11.991 1.00 97.69 76 LEU A C 1
ATOM 624 O O . LEU A 1 76 ? -5.471 0.931 12.458 1.00 97.69 76 LEU A O 1
ATOM 628 N N . SER A 1 77 ? -5.946 -1.252 12.666 1.00 96.44 77 SER A N 1
ATOM 629 C CA . SER A 1 77 ? -6.300 -1.219 14.091 1.00 96.44 77 SER A CA 1
ATOM 630 C C . SER A 1 77 ? -5.138 -1.668 14.990 1.00 96.44 77 SER A C 1
ATOM 632 O O . SER A 1 77 ? -5.157 -1.410 16.197 1.00 96.44 77 SER A O 1
ATOM 634 N N . ARG A 1 78 ? -4.110 -2.301 14.404 1.00 96.88 78 ARG A N 1
ATOM 635 C CA . ARG A 1 78 ? -2.828 -2.606 15.047 1.00 96.88 78 ARG A CA 1
ATOM 636 C C . ARG A 1 78 ? -1.691 -1.898 14.322 1.00 96.88 78 ARG A C 1
ATOM 638 O O . ARG A 1 78 ? -1.557 -2.075 13.119 1.00 96.88 78 ARG A O 1
ATOM 645 N N . LEU A 1 79 ? -0.863 -1.140 15.027 1.00 95.38 79 LEU A N 1
ATOM 646 C CA . LEU A 1 79 ? 0.183 -0.315 14.417 1.00 95.38 79 LEU A CA 1
ATOM 647 C C . LEU A 1 79 ? 1.540 -0.628 15.015 1.00 95.38 79 LEU A C 1
ATOM 649 O O . LEU A 1 79 ? 1.652 -0.762 16.232 1.00 95.38 79 LEU A O 1
ATOM 653 N N . LEU A 1 80 ? 2.562 -0.662 14.168 1.00 97.06 80 LEU A N 1
ATOM 654 C CA . LEU A 1 80 ? 3.947 -0.688 14.606 1.00 97.06 80 LEU A CA 1
ATOM 655 C C . LEU A 1 80 ? 4.446 0.746 14.796 1.00 97.06 80 LEU A C 1
ATOM 657 O O . LEU A 1 80 ? 4.159 1.624 13.985 1.00 97.06 80 LEU A O 1
ATOM 661 N N . PHE A 1 81 ? 5.179 0.966 15.880 1.00 96.38 81 PHE A N 1
ATOM 662 C CA . PHE A 1 81 ? 5.807 2.234 16.222 1.00 96.38 81 PHE A CA 1
ATOM 663 C C . PHE A 1 81 ? 7.299 2.031 16.451 1.00 96.38 81 PHE A C 1
ATOM 665 O O . PHE A 1 81 ? 7.673 1.102 17.170 1.00 96.38 81 PHE A O 1
ATOM 672 N N . ASP A 1 82 ? 8.115 2.929 15.907 1.00 94.19 82 ASP A N 1
ATOM 673 C CA . ASP A 1 82 ? 9.556 2.999 16.153 1.00 94.19 82 ASP A CA 1
ATOM 674 C C . ASP A 1 82 ? 9.915 4.306 16.863 1.00 94.19 82 ASP A C 1
ATOM 676 O O . ASP A 1 82 ? 9.388 5.368 16.537 1.00 94.19 82 ASP A O 1
ATOM 680 N N . GLN A 1 83 ? 10.812 4.231 17.841 1.00 94.00 83 GLN A N 1
ATOM 681 C CA . GLN A 1 83 ? 11.435 5.380 18.489 1.00 94.00 83 GLN A CA 1
ATOM 682 C C . GLN A 1 83 ? 12.952 5.260 18.314 1.00 94.00 83 GLN A C 1
ATOM 684 O O . GLN A 1 83 ? 13.628 4.650 19.158 1.00 94.00 83 GLN A O 1
ATOM 689 N N . PRO A 1 84 ? 13.496 5.824 17.221 1.00 87.12 84 PRO A N 1
ATOM 690 C CA . PRO A 1 84 ? 14.897 5.652 16.861 1.00 87.12 84 PRO A CA 1
ATOM 691 C C . PRO A 1 84 ? 15.866 6.145 17.939 1.00 87.12 84 PRO A C 1
ATOM 693 O O . PRO A 1 84 ? 16.889 5.508 18.185 1.00 87.12 84 PRO A O 1
ATOM 696 N N . GLU A 1 85 ? 15.543 7.239 18.638 1.00 88.00 85 GLU A N 1
ATOM 697 C CA . GLU A 1 85 ? 16.448 7.866 19.611 1.00 88.00 85 GLU A CA 1
ATOM 698 C C . GLU A 1 85 ? 16.748 6.966 20.810 1.00 88.00 85 GLU A C 1
ATOM 700 O O . GLU A 1 85 ? 17.832 7.037 21.390 1.00 88.00 85 GLU A O 1
ATOM 705 N N . THR A 1 86 ? 15.787 6.129 21.201 1.00 91.69 86 THR A N 1
ATOM 706 C CA . THR A 1 86 ? 15.934 5.184 22.315 1.00 91.69 86 THR A CA 1
ATOM 707 C C . THR A 1 86 ? 16.078 3.741 21.844 1.00 91.69 86 THR A C 1
ATOM 709 O O . THR A 1 86 ? 16.264 2.856 22.682 1.00 91.69 86 THR A O 1
ATOM 712 N N . ASN A 1 87 ? 16.028 3.502 20.528 1.00 92.06 87 ASN A N 1
ATOM 713 C CA . ASN A 1 87 ? 15.999 2.180 19.911 1.00 92.06 87 ASN A CA 1
ATOM 714 C C . ASN A 1 87 ? 14.915 1.282 20.535 1.00 92.06 87 ASN A C 1
ATOM 716 O O . ASN A 1 87 ? 15.174 0.157 20.975 1.00 92.06 87 ASN A O 1
ATOM 720 N N . GLN A 1 88 ? 13.700 1.819 20.645 1.00 95.50 88 GLN A N 1
ATOM 721 C CA . GLN A 1 88 ? 12.547 1.123 21.207 1.00 95.50 88 GLN A CA 1
ATOM 722 C C . GLN A 1 88 ? 11.436 1.018 20.171 1.00 95.50 88 GLN A C 1
ATOM 724 O O . GLN A 1 88 ? 11.194 1.950 19.416 1.00 95.50 88 GLN A O 1
ATOM 729 N N . ALA A 1 89 ? 10.726 -0.106 20.183 1.00 95.88 89 ALA A N 1
ATOM 730 C CA . ALA A 1 89 ? 9.620 -0.356 19.277 1.00 95.88 89 ALA A CA 1
ATOM 731 C C . ALA A 1 89 ? 8.402 -0.891 20.032 1.00 95.88 89 ALA A C 1
ATOM 733 O O . ALA A 1 89 ? 8.529 -1.570 21.059 1.00 95.88 89 ALA A O 1
ATOM 734 N N . TRP A 1 90 ? 7.213 -0.617 19.497 1.00 98.00 90 TRP A N 1
ATOM 735 C CA . TRP A 1 90 ? 5.951 -1.087 20.061 1.00 98.00 90 TRP A CA 1
ATOM 736 C C . TRP A 1 90 ? 4.962 -1.523 18.990 1.00 98.00 90 TRP A C 1
ATOM 738 O O . TRP A 1 90 ? 4.940 -0.982 17.891 1.00 98.00 90 TRP A O 1
ATOM 748 N N . GLU A 1 91 ? 4.077 -2.443 19.360 1.00 97.44 91 GLU A N 1
ATOM 749 C CA . GLU A 1 91 ? 2.818 -2.667 18.665 1.00 97.44 91 GLU A CA 1
ATOM 750 C C . GLU A 1 91 ? 1.675 -2.068 19.496 1.00 97.44 91 GLU A C 1
ATOM 752 O O . GLU A 1 91 ? 1.399 -2.479 20.630 1.00 97.44 91 GLU A O 1
ATOM 757 N N . TYR A 1 92 ? 0.996 -1.077 18.929 1.00 96.56 92 TYR A N 1
ATOM 758 C CA . TYR A 1 92 ? -0.278 -0.597 19.439 1.00 96.56 92 TYR A CA 1
ATOM 759 C C . TYR A 1 92 ? -1.396 -1.511 18.950 1.00 96.56 92 TYR A C 1
ATOM 761 O O . TYR A 1 92 ? -1.483 -1.773 17.756 1.00 96.56 92 TYR A O 1
ATOM 769 N N . VAL A 1 93 ? -2.294 -1.931 19.838 1.00 95.44 93 VAL A N 1
ATOM 770 C CA . VAL A 1 93 ? -3.454 -2.765 19.497 1.00 95.44 93 VAL A CA 1
ATOM 771 C C . VAL A 1 93 ? -4.729 -2.084 19.978 1.00 95.44 93 VAL A C 1
ATOM 773 O O . VAL A 1 93 ? -4.927 -1.862 21.179 1.00 95.44 93 VAL A O 1
ATOM 776 N N . TYR A 1 94 ? -5.619 -1.754 19.043 1.00 94.12 94 TYR A N 1
ATOM 777 C CA . TYR A 1 94 ? -6.947 -1.263 19.382 1.00 94.12 94 TYR A CA 1
ATOM 778 C C . TYR A 1 94 ? -7.820 -2.414 19.926 1.00 94.12 94 TYR A C 1
ATOM 780 O O . TYR A 1 94 ? -7.877 -3.474 19.302 1.00 94.12 94 TYR A O 1
ATOM 788 N N . PRO A 1 95 ? -8.500 -2.255 21.081 1.00 88.62 95 PRO A N 1
ATOM 789 C CA . PRO A 1 95 ? -9.245 -3.353 21.695 1.00 88.62 95 PRO A CA 1
ATOM 790 C C . PRO A 1 95 ? -10.415 -3.853 20.839 1.00 88.62 95 PRO A C 1
ATOM 792 O O . PRO A 1 95 ? -11.202 -3.059 20.324 1.00 88.62 95 PRO A O 1
ATOM 795 N N . ALA A 1 96 ? -10.581 -5.175 20.775 1.00 83.06 96 ALA A N 1
ATOM 796 C CA . ALA A 1 96 ? -11.758 -5.802 20.179 1.00 83.06 96 ALA A CA 1
ATOM 797 C C . ALA A 1 96 ? -13.048 -5.454 20.952 1.00 83.06 96 ALA A C 1
ATOM 799 O O . ALA A 1 96 ? -13.013 -5.129 22.141 1.00 83.06 96 ALA A O 1
ATOM 800 N N . GLY A 1 97 ? -14.197 -5.528 20.271 1.00 79.38 97 GLY A N 1
ATOM 801 C CA . GLY A 1 97 ? -15.517 -5.256 20.861 1.00 79.38 97 GLY A CA 1
ATOM 802 C C . GLY A 1 97 ? -15.810 -3.776 21.144 1.00 79.38 97 GLY A C 1
ATOM 803 O O . GLY A 1 97 ? -16.855 -3.452 21.702 1.00 79.38 97 GLY A O 1
ATOM 804 N N . GLN A 1 98 ? -14.899 -2.877 20.773 1.00 83.81 98 GLN A N 1
ATOM 805 C CA . GLN A 1 98 ? -15.115 -1.430 20.755 1.00 83.81 98 GLN A CA 1
ATOM 806 C C . GLN A 1 98 ? -15.677 -0.986 19.397 1.00 83.81 98 GLN A C 1
ATOM 808 O O . GLN A 1 98 ? -15.793 -1.783 18.464 1.00 83.81 98 GLN A O 1
ATOM 813 N N . LYS A 1 99 ? -16.012 0.305 19.273 1.00 86.00 99 LYS A N 1
ATOM 814 C CA . LYS A 1 99 ? -16.393 0.892 17.981 1.00 86.00 99 LYS A CA 1
ATOM 815 C C . LYS A 1 99 ? -15.269 0.656 16.953 1.00 86.00 99 LYS A C 1
ATOM 817 O O . LYS A 1 99 ? -14.113 0.888 17.311 1.00 86.00 99 LYS A O 1
ATOM 822 N N . PRO A 1 100 ? -15.574 0.231 15.710 1.00 87.75 100 PRO A N 1
ATOM 823 C CA . PRO A 1 100 ? -14.557 0.044 14.684 1.00 87.75 100 PRO A CA 1
ATOM 824 C C . PRO A 1 100 ? -13.688 1.287 14.531 1.00 87.75 100 PRO A C 1
ATOM 826 O O . PRO A 1 100 ? -14.175 2.422 14.535 1.00 87.75 100 PRO A O 1
ATOM 829 N N . TRP A 1 101 ? -12.387 1.056 14.454 1.00 93.56 101 TRP A N 1
ATOM 830 C CA . TRP A 1 101 ? -11.393 2.106 14.384 1.00 93.56 101 TRP A CA 1
ATOM 831 C C . TRP A 1 101 ? -10.178 1.609 13.617 1.00 93.56 101 TRP A C 1
ATOM 833 O O . TRP A 1 101 ? -9.724 0.479 13.808 1.00 93.56 101 TRP A O 1
ATOM 843 N N . VAL A 1 102 ? -9.645 2.496 12.791 1.00 95.50 102 VAL A N 1
ATOM 844 C CA . VAL A 1 102 ? -8.366 2.345 12.112 1.00 95.50 102 VAL A CA 1
ATOM 845 C C . VAL A 1 102 ? -7.609 3.666 12.227 1.00 95.50 102 VAL A C 1
ATOM 847 O O . VAL A 1 102 ? -8.222 4.725 12.328 1.00 95.50 102 VAL A O 1
ATOM 850 N N . ALA A 1 103 ? -6.285 3.633 12.262 1.00 94.00 103 ALA A N 1
ATOM 851 C CA . ALA A 1 103 ? -5.492 4.833 12.505 1.00 94.00 103 ALA A CA 1
ATOM 852 C C . ALA A 1 103 ? -5.500 5.812 11.327 1.00 94.00 103 ALA A C 1
ATOM 854 O O . ALA A 1 103 ? -5.327 5.400 10.178 1.00 94.00 103 ALA A O 1
ATOM 855 N N . GLY A 1 104 ? -5.583 7.112 11.636 1.00 91.94 104 GLY A N 1
ATOM 856 C CA . GLY A 1 104 ? -5.617 8.209 10.668 1.00 91.94 104 GLY A CA 1
ATOM 857 C C . GLY A 1 104 ? -4.519 8.170 9.603 1.00 91.94 104 GLY A C 1
ATOM 858 O O . GLY A 1 104 ? -4.843 8.264 8.422 1.00 91.94 104 GLY A O 1
ATOM 859 N N . GLY A 1 105 ? -3.251 7.973 9.978 1.00 92.06 105 GLY A N 1
ATOM 860 C CA . GLY A 1 105 ? -2.128 7.911 9.020 1.00 92.06 105 GLY A CA 1
ATOM 861 C C . GLY A 1 105 ? -2.183 6.704 8.069 1.00 92.06 105 GLY A C 1
ATOM 862 O O . GLY A 1 105 ? -1.649 6.717 6.960 1.00 92.06 105 GLY A O 1
ATOM 863 N N . THR A 1 106 ? -2.942 5.671 8.443 1.00 96.69 106 THR A N 1
ATOM 864 C CA . THR A 1 106 ? -3.053 4.412 7.687 1.00 96.69 106 THR A CA 1
ATOM 865 C C . THR A 1 106 ? -4.249 4.377 6.743 1.00 96.69 106 THR A C 1
ATOM 867 O O . THR A 1 106 ? -4.390 3.423 5.979 1.00 96.69 106 THR A O 1
ATOM 870 N N . LEU A 1 107 ? -5.109 5.397 6.774 1.00 97.75 107 LEU A N 1
ATOM 871 C CA . LEU A 1 107 ? -6.369 5.405 6.039 1.00 97.75 107 LEU A CA 1
ATOM 872 C C . LEU A 1 107 ? -6.177 5.248 4.529 1.00 97.75 107 LEU A C 1
ATOM 874 O O . LEU A 1 107 ? -5.355 5.933 3.916 1.00 97.75 107 LEU A O 1
ATOM 878 N N . CYS A 1 108 ? -7.003 4.387 3.937 1.00 98.56 108 CYS A N 1
ATOM 879 C CA . CYS A 1 108 ? -7.290 4.362 2.510 1.00 98.56 108 CYS A CA 1
ATOM 880 C C . CYS A 1 108 ? -8.800 4.193 2.294 1.00 98.56 108 CYS A C 1
ATOM 882 O O . CYS A 1 108 ? -9.416 3.343 2.934 1.00 98.56 108 CYS A O 1
ATOM 884 N N . TYR A 1 109 ? -9.411 5.022 1.450 1.00 98.50 109 TYR A N 1
ATOM 885 C CA . TYR A 1 109 ? -10.867 5.097 1.284 1.00 98.50 109 TYR A CA 1
ATOM 886 C C . TYR A 1 109 ? -11.272 5.562 -0.113 1.00 98.50 109 TYR A C 1
ATOM 888 O O . TYR A 1 109 ? -10.462 6.113 -0.861 1.00 98.50 109 TYR A O 1
ATOM 896 N N . THR A 1 110 ? -12.539 5.364 -0.472 1.00 98.00 110 THR A N 1
ATOM 897 C CA . THR A 1 110 ? -13.086 5.849 -1.744 1.00 98.00 110 THR A CA 1
ATOM 898 C C . THR A 1 110 ? -13.262 7.369 -1.717 1.00 98.00 110 THR A C 1
ATOM 900 O O . THR A 1 110 ? -13.725 7.960 -0.739 1.00 98.00 110 THR A O 1
ATOM 903 N N . LYS A 1 111 ? -12.924 8.043 -2.818 1.00 97.38 111 LYS A N 1
ATOM 904 C CA . LYS A 1 111 ? -13.135 9.489 -2.959 1.00 97.38 111 LYS A CA 1
ATOM 905 C C . LYS A 1 111 ? -14.622 9.847 -2.875 1.00 97.38 111 LYS A C 1
ATOM 907 O O . LYS A 1 111 ? -14.952 10.894 -2.322 1.00 97.38 111 LYS A O 1
ATOM 912 N N . ALA A 1 112 ? -15.496 8.972 -3.376 1.00 96.06 112 ALA A N 1
ATOM 913 C CA . ALA A 1 112 ? -16.948 9.119 -3.281 1.00 96.06 112 ALA A CA 1
ATOM 914 C C . ALA A 1 112 ? -17.413 9.242 -1.823 1.00 96.06 112 ALA A C 1
ATOM 916 O O . ALA A 1 112 ? -18.160 10.162 -1.496 1.00 96.06 112 ALA A O 1
ATOM 917 N N . TRP A 1 113 ? -16.888 8.399 -0.926 1.00 94.81 113 TRP A N 1
ATOM 918 C CA . TRP A 1 113 ? -17.209 8.484 0.496 1.00 94.81 113 TRP A CA 1
ATOM 919 C C . TRP A 1 113 ? -16.851 9.853 1.090 1.00 94.81 113 TRP A C 1
ATOM 921 O O . TRP A 1 113 ? -17.675 10.488 1.750 1.00 94.81 113 TRP A O 1
ATOM 931 N N . TRP A 1 114 ? -15.643 10.347 0.807 1.00 96.94 114 TRP A N 1
ATOM 932 C CA . TRP A 1 114 ? -15.209 11.663 1.280 1.00 96.94 114 TRP A CA 1
ATOM 933 C C . TRP A 1 114 ? -16.037 12.824 0.703 1.00 96.94 114 TRP A C 1
ATOM 935 O O . TRP A 1 114 ? -16.257 13.809 1.404 1.00 96.94 114 TRP A O 1
ATOM 945 N N . GLN A 1 115 ? -16.522 12.729 -0.540 1.00 96.44 115 GLN A N 1
ATOM 946 C CA . GLN A 1 115 ? -17.361 13.777 -1.139 1.00 96.44 115 GLN A CA 1
ATOM 947 C C . GLN A 1 115 ? -18.670 13.985 -0.369 1.00 96.44 115 GLN A C 1
ATOM 949 O O . GLN A 1 115 ? -19.135 15.118 -0.250 1.00 96.44 115 GLN A O 1
ATOM 954 N N . GLU A 1 116 ? -19.240 12.907 0.163 1.00 94.44 116 GLU A N 1
ATOM 955 C CA . GLU A 1 116 ? -20.450 12.951 0.984 1.00 94.44 116 GLU A CA 1
ATOM 956 C C . GLU A 1 116 ? -20.145 13.279 2.456 1.00 94.44 116 GLU A C 1
ATOM 958 O O . GLU A 1 116 ? -20.981 13.858 3.150 1.00 94.44 116 GLU A O 1
ATOM 963 N N . HIS A 1 117 ? -18.933 12.960 2.926 1.00 94.00 117 HIS A N 1
ATOM 964 C CA . HIS A 1 117 ? -18.542 13.041 4.335 1.00 94.00 117 HIS A CA 1
ATOM 965 C C . HIS A 1 117 ? -17.157 13.689 4.515 1.00 94.00 117 HIS A C 1
ATOM 967 O O . HIS A 1 117 ? -16.216 13.019 4.935 1.00 94.00 117 HIS A O 1
ATOM 973 N N . PRO A 1 118 ? -16.975 14.986 4.217 1.00 95.25 118 PRO A N 1
ATOM 974 C CA . PRO A 1 118 ? -15.677 15.640 4.375 1.00 95.25 118 PRO A CA 1
ATOM 975 C C . PRO A 1 118 ? -15.219 15.676 5.844 1.00 95.25 118 PRO A C 1
ATOM 977 O O . PRO A 1 118 ? -16.030 15.656 6.773 1.00 95.25 118 PRO A O 1
ATOM 980 N N . PHE A 1 119 ? -13.905 15.784 6.066 1.00 95.75 119 PHE A N 1
ATOM 981 C CA . PHE A 1 119 ? -13.338 15.891 7.414 1.00 95.75 119 PHE A CA 1
ATOM 982 C C . PHE A 1 119 ? -13.824 17.173 8.113 1.00 95.75 119 PHE A C 1
ATOM 984 O O . PHE A 1 119 ? -13.909 18.220 7.462 1.00 95.75 119 PHE A O 1
ATOM 991 N N . PRO A 1 120 ? -14.086 17.149 9.431 1.00 94.75 120 PRO A N 1
ATOM 992 C CA . PRO A 1 120 ? -14.317 18.378 10.182 1.00 94.75 120 PRO A CA 1
ATOM 993 C C . PRO A 1 120 ? -13.032 19.218 10.248 1.00 94.75 120 PRO A C 1
ATOM 995 O O . PRO A 1 120 ? -11.925 18.682 10.209 1.00 94.75 120 PRO A O 1
ATOM 998 N N . ASP A 1 121 ? -13.176 20.537 10.377 1.00 94.31 121 ASP A N 1
ATOM 999 C CA . ASP A 1 121 ? -12.065 21.497 10.464 1.00 94.31 121 ASP A CA 1
ATOM 1000 C C . ASP A 1 121 ? -11.396 21.450 11.857 1.00 94.31 121 ASP A C 1
ATOM 1002 O O . ASP A 1 121 ? -11.573 22.335 12.692 1.00 94.31 121 ASP A O 1
ATOM 1006 N N . LEU A 1 122 ? -10.694 20.348 12.146 1.00 90.88 122 LEU A N 1
ATOM 1007 C CA . LEU A 1 122 ? -10.049 20.047 13.427 1.00 90.88 122 LEU A CA 1
ATOM 1008 C C . LEU A 1 122 ? -8.585 19.619 13.226 1.00 90.88 122 LEU A C 1
ATOM 1010 O O . LEU A 1 122 ? -8.206 19.101 12.176 1.00 90.88 122 LEU A O 1
ATOM 1014 N N . ASN A 1 123 ? -7.762 19.838 14.257 1.00 83.00 123 ASN A N 1
ATOM 1015 C CA . ASN A 1 123 ? -6.354 19.411 14.296 1.00 83.00 123 ASN A CA 1
ATOM 1016 C C . ASN A 1 123 ? -6.133 18.049 14.965 1.00 83.00 123 ASN A C 1
ATOM 1018 O O . ASN A 1 123 ? -5.060 17.473 14.822 1.00 83.00 123 ASN A O 1
ATOM 1022 N N . VAL A 1 124 ? -7.096 17.595 15.770 1.00 83.31 124 VAL A N 1
ATOM 1023 C CA . VAL A 1 124 ? -7.024 16.328 16.498 1.00 83.31 124 VAL A CA 1
ATOM 1024 C C . VAL A 1 124 ? -8.403 15.681 16.481 1.00 83.31 124 VAL A C 1
ATOM 1026 O O . VAL A 1 124 ? -9.383 16.298 16.903 1.00 83.31 124 VAL A O 1
ATOM 1029 N N . GLY A 1 125 ? -8.461 14.419 16.056 1.00 84.31 125 GLY A N 1
ATOM 1030 C CA . GLY A 1 125 ? -9.671 13.596 16.069 1.00 84.31 125 GLY A CA 1
ATOM 1031 C C . GLY A 1 125 ? -10.584 13.782 14.857 1.00 84.31 125 GLY A C 1
ATOM 1032 O O . GLY A 1 125 ? -11.662 13.191 14.815 1.00 84.31 125 GLY A O 1
ATOM 1033 N N . GLU A 1 126 ? -10.172 14.569 13.865 1.00 91.06 126 GLU A N 1
ATOM 1034 C CA . GLU A 1 126 ? -10.839 14.691 12.570 1.00 91.06 126 GLU A CA 1
ATOM 1035 C C . GLU A 1 126 ? -10.990 13.339 11.862 1.00 91.06 126 GLU A C 1
ATOM 1037 O O . GLU A 1 126 ? -12.029 13.068 11.261 1.00 91.06 126 GLU A O 1
ATOM 1042 N N . ASP A 1 127 ? -9.985 12.471 11.987 1.00 88.62 127 ASP A N 1
ATOM 1043 C CA . ASP A 1 127 ? -9.999 11.098 11.495 1.00 88.62 127 ASP A CA 1
ATOM 1044 C C . ASP A 1 127 ? -11.045 10.244 12.217 1.00 88.62 127 ASP A C 1
ATOM 1046 O O . ASP A 1 127 ? -11.842 9.576 11.567 1.00 88.62 127 ASP A O 1
ATOM 1050 N N . ASN A 1 128 ? -11.114 10.320 13.547 1.00 90.00 128 ASN A N 1
ATOM 1051 C CA . ASN A 1 128 ? -12.111 9.606 14.337 1.00 90.00 128 ASN A CA 1
ATOM 1052 C C . ASN A 1 128 ? -13.521 9.997 13.906 1.00 90.00 128 ASN A C 1
ATOM 1054 O O . ASN A 1 128 ? -14.349 9.119 13.701 1.00 90.00 128 ASN A O 1
ATOM 1058 N N . HIS A 1 129 ? -13.794 11.292 13.727 1.00 88.94 129 HIS A N 1
ATOM 1059 C CA . HIS A 1 129 ? -15.091 11.761 13.238 1.00 88.94 129 HIS A CA 1
ATOM 1060 C C . HIS A 1 129 ? -15.430 11.200 11.853 1.00 88.94 129 HIS A C 1
ATOM 1062 O O . HIS A 1 129 ? -16.551 10.737 11.650 1.00 88.94 129 HIS A O 1
ATOM 1068 N N . PHE A 1 130 ? -14.462 11.205 10.936 1.00 93.25 130 PHE A N 1
ATOM 1069 C CA . PHE A 1 130 ? -14.613 10.687 9.577 1.00 93.25 130 PHE A CA 1
ATOM 1070 C C . PHE A 1 130 ? -14.830 9.168 9.525 1.00 93.25 130 PHE A C 1
ATOM 1072 O O . PHE A 1 130 ? -15.645 8.680 8.750 1.00 93.25 130 PHE A O 1
ATOM 1079 N N . ILE A 1 131 ? -14.130 8.408 10.367 1.00 93.12 131 ILE A N 1
ATOM 1080 C CA . ILE A 1 131 ? -14.281 6.950 10.458 1.00 93.12 131 ILE A CA 1
ATOM 1081 C C . ILE A 1 131 ? -15.616 6.604 11.115 1.00 93.12 131 ILE A C 1
ATOM 1083 O O . ILE A 1 131 ? -16.300 5.670 10.721 1.00 93.12 131 ILE A O 1
ATOM 1087 N N . TRP A 1 132 ? -16.008 7.338 12.150 1.00 91.75 132 TRP A N 1
ATOM 1088 C CA . TRP A 1 132 ? -17.149 6.984 12.987 1.00 91.75 132 TRP A CA 1
ATOM 1089 C C . TRP A 1 132 ? -18.507 7.437 12.465 1.00 91.75 132 TRP A C 1
ATOM 1091 O O . TRP A 1 132 ? -19.510 7.096 13.107 1.00 91.75 132 TRP A O 1
ATOM 1101 N N . SER A 1 133 ? -18.539 8.165 11.349 1.00 89.38 133 SER A N 1
ATOM 1102 C CA . SER A 1 133 ? -19.743 8.402 10.551 1.00 89.38 133 SER A CA 1
ATOM 1103 C C . SER A 1 133 ? -20.097 7.215 9.647 1.00 89.38 133 SER A C 1
ATOM 1105 O O . SER A 1 133 ? -21.246 7.122 9.220 1.00 89.38 133 SER A O 1
ATOM 1107 N N . LEU A 1 134 ? -19.160 6.291 9.393 1.00 89.69 134 LEU A N 1
ATOM 1108 C CA . LEU A 1 134 ? -19.415 5.079 8.614 1.00 89.69 134 LEU A CA 1
ATOM 1109 C C . LEU A 1 134 ? -20.182 4.017 9.417 1.00 89.69 134 LEU A C 1
ATOM 1111 O O . LEU A 1 134 ? -19.921 3.817 10.612 1.00 89.69 134 LEU A O 1
ATOM 1115 N N . PRO A 1 135 ? -21.062 3.254 8.746 1.00 90.88 135 PRO A N 1
ATOM 1116 C CA . PRO A 1 135 ? -21.484 1.941 9.213 1.00 90.88 135 PRO A CA 1
ATOM 1117 C C . PRO A 1 135 ? -20.280 1.017 9.458 1.00 90.88 135 PRO A C 1
ATOM 1119 O O . PRO A 1 135 ? -19.282 1.060 8.741 1.00 90.88 135 PRO A O 1
ATOM 1122 N N . ALA A 1 136 ? -20.365 0.170 10.486 1.00 89.50 136 ALA A N 1
ATOM 1123 C CA . ALA A 1 136 ? -19.259 -0.692 10.911 1.00 89.50 136 ALA A CA 1
ATOM 1124 C C . ALA A 1 136 ? -18.771 -1.663 9.820 1.00 89.50 136 ALA A C 1
ATOM 1126 O O . ALA A 1 136 ? -17.584 -1.960 9.751 1.00 89.50 136 ALA A O 1
ATOM 1127 N N . ASP A 1 137 ? -19.684 -2.142 8.980 1.00 91.19 137 ASP A N 1
ATOM 1128 C CA . ASP A 1 137 ? -19.447 -3.056 7.859 1.00 91.19 137 ASP A CA 1
ATOM 1129 C C . ASP A 1 137 ? -18.778 -2.384 6.650 1.00 91.19 137 ASP A C 1
ATOM 1131 O O . ASP A 1 137 ? -18.302 -3.068 5.751 1.00 91.19 137 ASP A O 1
ATOM 1135 N N . GLN A 1 138 ? -18.688 -1.053 6.642 1.00 95.69 138 GLN A N 1
ATOM 1136 C CA . GLN A 1 138 ? -17.983 -0.280 5.620 1.00 95.69 138 GLN A CA 1
ATOM 1137 C C . GLN A 1 138 ? -16.529 0.047 6.003 1.00 95.69 138 GLN A C 1
ATOM 1139 O O . GLN A 1 138 ? -15.848 0.766 5.267 1.00 95.69 138 GLN A O 1
ATOM 1144 N N . ILE A 1 139 ? -16.060 -0.459 7.151 1.00 96.19 139 ILE A N 1
ATOM 1145 C CA . ILE A 1 139 ? -14.728 -0.207 7.705 1.00 96.19 139 ILE A CA 1
ATOM 1146 C C . ILE A 1 139 ? -13.965 -1.530 7.802 1.00 96.19 139 ILE A C 1
ATOM 1148 O O . ILE A 1 139 ? -14.290 -2.388 8.623 1.00 96.19 139 ILE A O 1
ATOM 1152 N N . ILE A 1 140 ? -12.893 -1.669 7.025 1.00 96.12 140 ILE A N 1
ATOM 1153 C CA . ILE A 1 140 ? -12.029 -2.853 7.053 1.00 96.12 140 ILE A CA 1
ATOM 1154 C C . ILE A 1 140 ? -10.765 -2.572 7.867 1.00 96.12 140 ILE A C 1
ATOM 1156 O O . ILE A 1 140 ? -9.915 -1.764 7.489 1.00 96.12 140 ILE A O 1
ATOM 1160 N N . ALA A 1 141 ? -10.619 -3.273 8.991 1.00 96.31 141 ALA A N 1
ATOM 1161 C CA . ALA A 1 141 ? -9.358 -3.338 9.718 1.00 96.31 141 ALA A CA 1
ATOM 1162 C C . ALA A 1 141 ? -8.479 -4.441 9.112 1.00 96.31 141 ALA A C 1
ATOM 1164 O O . ALA A 1 141 ? -8.787 -5.629 9.232 1.00 96.31 141 ALA A O 1
ATOM 1165 N N . LEU A 1 142 ? -7.393 -4.033 8.460 1.00 95.06 142 LEU A N 1
ATOM 1166 C CA . LEU A 1 142 ? -6.467 -4.933 7.781 1.00 95.06 142 LEU A CA 1
ATOM 1167 C C . LEU A 1 142 ? -5.658 -5.755 8.788 1.00 95.06 142 LEU A C 1
ATOM 1169 O O . LEU A 1 142 ? -5.300 -5.267 9.864 1.00 95.06 142 LEU A O 1
ATOM 1173 N N . GLN A 1 143 ? -5.392 -7.013 8.434 1.00 92.62 143 GLN A N 1
ATOM 1174 C CA . GLN A 1 143 ? -4.740 -7.975 9.327 1.00 92.62 143 GLN A CA 1
ATOM 1175 C C . GLN A 1 143 ? -3.219 -7.852 9.303 1.00 92.62 143 GLN A C 1
ATOM 1177 O O . GLN A 1 143 ? -2.580 -7.906 10.362 1.00 92.62 143 GLN A O 1
ATOM 1182 N N . ASP A 1 144 ? -2.650 -7.678 8.109 1.00 91.38 144 ASP A N 1
ATOM 1183 C CA . ASP A 1 144 ? -1.223 -7.444 7.950 1.00 91.38 144 ASP A CA 1
ATOM 1184 C C . ASP A 1 144 ? -0.914 -5.965 8.206 1.00 91.38 144 ASP A C 1
ATOM 1186 O O . ASP A 1 144 ? -1.292 -5.082 7.436 1.00 91.38 144 ASP A O 1
ATOM 1190 N N . ASN A 1 145 ? -0.233 -5.698 9.320 1.00 95.56 145 ASN A N 1
ATOM 1191 C CA . ASN A 1 145 ? 0.194 -4.364 9.724 1.00 95.56 145 ASN A CA 1
ATOM 1192 C C . ASN A 1 145 ? 1.654 -4.055 9.379 1.00 95.56 145 ASN A C 1
ATOM 1194 O O . ASN A 1 145 ? 2.159 -3.004 9.763 1.00 95.56 145 ASN A O 1
ATOM 1198 N N . THR A 1 146 ? 2.339 -4.938 8.650 1.00 93.19 146 THR A N 1
ATOM 1199 C CA . THR A 1 146 ? 3.771 -4.803 8.354 1.00 93.19 146 THR A CA 1
ATOM 1200 C C . THR A 1 146 ? 4.077 -3.835 7.211 1.00 93.19 146 THR A C 1
ATOM 1202 O O . THR A 1 146 ? 5.245 -3.583 6.924 1.00 93.19 146 THR A O 1
ATOM 1205 N N . PHE A 1 147 ? 3.052 -3.233 6.595 1.00 92.12 147 PHE A N 1
ATOM 1206 C CA . PHE A 1 147 ? 3.239 -2.179 5.598 1.00 92.12 147 PHE A CA 1
ATOM 1207 C C . PHE A 1 147 ? 3.404 -0.777 6.179 1.00 92.12 147 PHE A C 1
ATOM 1209 O O . PHE A 1 147 ? 3.567 0.154 5.395 1.00 92.12 147 PHE A O 1
ATOM 1216 N N . TYR A 1 148 ? 3.279 -0.585 7.492 1.00 96.06 148 TYR A N 1
ATOM 1217 C CA . TYR A 1 148 ? 3.260 0.747 8.092 1.00 96.06 148 TYR A CA 1
ATOM 1218 C C . TYR A 1 148 ? 4.004 0.768 9.420 1.00 96.06 148 TYR A C 1
ATOM 1220 O O . TYR A 1 148 ? 3.709 -0.024 10.317 1.00 96.06 148 TYR A O 1
ATOM 1228 N N . VAL A 1 149 ? 4.917 1.722 9.566 1.00 95.56 149 VAL A N 1
ATOM 1229 C CA . VAL A 1 149 ? 5.618 1.999 10.818 1.00 95.56 149 VAL A CA 1
ATOM 1230 C C . VAL A 1 149 ? 5.508 3.487 11.107 1.00 95.56 149 VAL A C 1
ATOM 1232 O O . VAL A 1 149 ? 5.987 4.307 10.329 1.00 95.56 149 VAL A O 1
ATOM 1235 N N . ALA A 1 150 ? 4.898 3.815 12.243 1.00 94.38 150 ALA A N 1
ATOM 1236 C CA . ALA A 1 150 ? 4.804 5.185 12.718 1.00 94.38 150 ALA A CA 1
ATOM 1237 C C . ALA A 1 150 ? 6.057 5.598 13.503 1.00 94.38 150 ALA A C 1
ATOM 1239 O O . ALA A 1 150 ? 6.487 4.852 14.391 1.00 94.38 150 ALA A O 1
ATOM 1240 N N . LEU A 1 151 ? 6.602 6.790 13.256 1.00 92.00 151 LEU A N 1
ATOM 1241 C CA . LEU A 1 151 ? 7.738 7.299 14.028 1.00 92.00 151 LEU A CA 1
ATOM 1242 C C . LEU A 1 151 ? 7.282 8.062 15.279 1.00 92.00 151 LEU A C 1
ATOM 1244 O O . LEU A 1 151 ? 6.383 8.909 15.263 1.00 92.00 151 LEU A O 1
ATOM 1248 N N . ILE A 1 152 ? 7.925 7.759 16.406 1.00 90.25 152 ILE A N 1
ATOM 1249 C CA . ILE A 1 152 ? 7.775 8.490 17.662 1.00 90.25 152 ILE A CA 1
ATOM 1250 C C . ILE A 1 152 ? 8.896 9.519 17.755 1.00 90.25 152 ILE A C 1
ATOM 1252 O O . ILE A 1 152 ? 10.057 9.155 17.893 1.00 90.25 152 ILE A O 1
ATOM 1256 N N . HIS A 1 153 ? 8.540 10.801 17.757 1.00 85.75 153 HIS A N 1
ATOM 1257 C CA . HIS A 1 153 ? 9.485 11.908 17.910 1.00 85.75 153 HIS A CA 1
ATOM 1258 C C . HIS A 1 153 ? 8.814 13.107 18.615 1.00 85.75 153 HIS A C 1
ATOM 1260 O O . HIS A 1 153 ? 7.582 13.182 18.699 1.00 85.75 153 HIS A O 1
ATOM 1266 N N . PRO A 1 154 ? 9.582 14.090 19.131 1.00 81.62 154 PRO A N 1
ATOM 1267 C CA . PRO A 1 154 ? 9.030 15.205 19.912 1.00 81.62 154 PRO A CA 1
ATOM 1268 C C . PRO A 1 154 ? 7.995 16.076 19.178 1.00 81.62 154 PRO A C 1
ATOM 1270 O O . PRO A 1 154 ? 7.264 16.822 19.826 1.00 81.62 154 PRO A O 1
ATOM 1273 N N . GLY A 1 155 ? 7.948 16.006 17.844 1.00 78.56 155 GLY A N 1
ATOM 1274 C CA . GLY A 1 155 ? 7.059 16.799 16.994 1.00 78.56 155 GLY A CA 1
ATOM 1275 C C . GLY A 1 155 ? 5.694 16.168 16.705 1.00 78.56 155 GLY A C 1
ATOM 1276 O O . GLY A 1 155 ? 4.867 16.834 16.084 1.00 78.56 155 GLY A O 1
ATOM 1277 N N . ASN A 1 156 ? 5.426 14.926 17.134 1.00 78.75 156 ASN A N 1
ATOM 1278 C CA . ASN A 1 156 ? 4.150 14.274 16.830 1.00 78.75 156 ASN A CA 1
ATO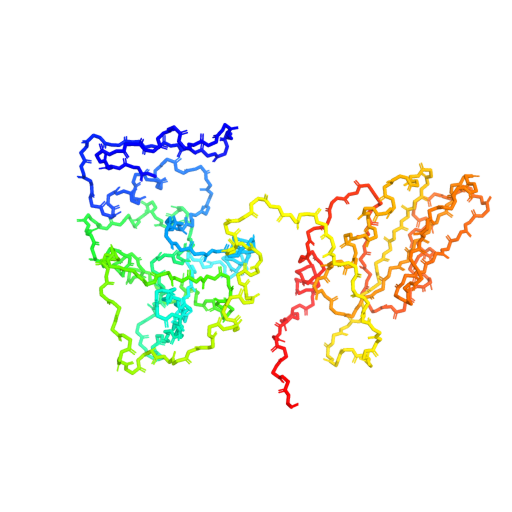M 1279 C C . ASN A 1 156 ? 2.950 15.090 17.356 1.00 78.75 156 ASN A C 1
ATOM 1281 O O . ASN A 1 156 ? 2.893 15.469 18.526 1.00 78.75 156 ASN A O 1
ATOM 1285 N N . THR A 1 157 ? 1.910 15.241 16.531 1.00 72.06 157 THR A N 1
ATOM 1286 C CA . THR A 1 157 ? 0.682 15.984 16.887 1.00 72.06 157 THR A CA 1
ATOM 1287 C C . THR A 1 157 ? -0.091 15.361 18.057 1.00 72.06 157 THR A C 1
ATOM 1289 O O . THR A 1 157 ? -0.757 16.063 18.815 1.00 72.06 157 THR A O 1
ATOM 1292 N N . SER A 1 158 ? -0.006 14.036 18.221 1.00 72.69 158 SER A N 1
ATOM 1293 C CA . SER A 1 158 ? -0.686 13.290 19.288 1.00 72.69 158 SER A CA 1
ATOM 1294 C C . SER A 1 158 ? 0.309 12.598 20.230 1.00 72.69 158 SER A C 1
ATOM 1296 O O . SER A 1 158 ? 1.150 11.831 19.742 1.00 72.69 158 SER A O 1
ATOM 1298 N N . PRO A 1 159 ? 0.176 12.769 21.565 1.00 77.00 159 PRO A N 1
ATOM 1299 C CA . PRO A 1 159 ? 1.057 12.133 22.543 1.00 77.00 159 PRO A CA 1
ATOM 1300 C C . PRO A 1 159 ? 1.002 10.602 22.484 1.00 77.00 159 PRO A C 1
ATOM 1302 O O . PRO A 1 159 ? -0.074 10.003 22.574 1.00 77.00 159 PRO A O 1
ATOM 1305 N N . LYS A 1 160 ? 2.167 9.952 22.417 1.00 86.50 160 LYS A N 1
ATOM 1306 C CA . LYS A 1 160 ? 2.290 8.488 22.407 1.00 86.50 160 LYS A CA 1
ATOM 1307 C C . LYS A 1 160 ? 2.447 7.959 23.837 1.00 86.50 160 LYS A C 1
ATOM 1309 O O . LYS A 1 160 ? 3.485 8.107 24.471 1.00 86.50 160 LYS A O 1
ATOM 1314 N N . ARG A 1 161 ? 1.374 7.376 24.387 1.00 87.62 161 ARG A N 1
ATOM 1315 C CA . ARG A 1 161 ? 1.325 6.861 25.772 1.00 87.62 161 ARG A CA 1
ATOM 1316 C C . ARG A 1 161 ? 1.728 5.384 25.833 1.00 87.62 161 ARG A C 1
ATOM 1318 O O . ARG A 1 161 ? 0.888 4.525 26.122 1.00 87.62 161 ARG A O 1
ATOM 1325 N N . THR A 1 162 ? 3.010 5.115 25.593 1.00 88.81 162 THR A N 1
ATOM 1326 C CA . THR A 1 162 ? 3.606 3.766 25.472 1.00 88.81 162 THR A CA 1
ATOM 1327 C C . THR A 1 162 ? 3.498 2.893 26.730 1.00 88.81 162 THR A C 1
ATOM 1329 O O . THR A 1 162 ? 3.687 1.686 26.658 1.00 88.81 162 THR A O 1
ATOM 1332 N N . GLN A 1 163 ? 3.138 3.469 27.883 1.00 88.56 163 GLN A N 1
ATOM 1333 C CA . GLN A 1 163 ? 2.906 2.740 29.141 1.00 88.56 163 GLN A CA 1
ATOM 1334 C C . GLN A 1 163 ? 1.462 2.235 29.320 1.00 88.56 163 GLN A C 1
ATOM 1336 O O . GLN A 1 163 ? 1.144 1.587 30.317 1.00 88.56 163 GLN A O 1
ATOM 1341 N N . SER A 1 164 ? 0.543 2.575 28.413 1.00 89.56 164 SER A N 1
ATOM 1342 C CA . SER A 1 164 ? -0.853 2.140 28.532 1.00 89.56 164 SER A CA 1
ATOM 1343 C C . SER A 1 164 ? -1.049 0.698 28.051 1.00 89.56 164 SER A C 1
ATOM 1345 O O . SER A 1 164 ? -0.292 0.200 27.228 1.00 89.56 164 SER A O 1
ATOM 1347 N N . ARG A 1 165 ? -2.127 0.039 28.501 1.00 91.75 165 ARG A N 1
ATOM 1348 C CA . ARG A 1 165 ? -2.438 -1.375 28.183 1.00 91.75 165 ARG A CA 1
ATOM 1349 C C . ARG A 1 165 ? -2.599 -1.701 26.691 1.00 91.75 165 ARG A C 1
ATOM 1351 O O . ARG A 1 165 ? -2.749 -2.864 26.352 1.00 91.75 165 ARG A O 1
ATOM 1358 N N . ARG A 1 166 ? -2.656 -0.693 25.819 1.00 92.81 166 ARG A N 1
ATOM 1359 C CA . ARG A 1 166 ? -2.780 -0.879 24.365 1.00 92.81 166 ARG A CA 1
ATOM 1360 C C . ARG A 1 166 ? -1.430 -1.027 23.667 1.00 92.81 166 ARG A C 1
ATOM 1362 O O . ARG A 1 166 ? -1.413 -1.356 22.490 1.00 92.81 166 ARG A O 1
ATOM 1369 N N . TRP A 1 167 ? -0.333 -0.743 24.362 1.00 95.88 167 TRP A N 1
ATOM 1370 C CA . TRP A 1 167 ? 1.013 -0.730 23.808 1.00 95.88 167 TRP A CA 1
ATOM 1371 C C . TRP A 1 167 ? 1.773 -1.952 24.300 1.00 95.88 167 TRP A C 1
ATOM 1373 O O . TRP A 1 167 ? 1.903 -2.173 25.503 1.00 95.88 167 TRP A O 1
ATOM 1383 N N . HIS A 1 168 ? 2.281 -2.730 23.358 1.00 96.25 168 HIS A N 1
ATOM 1384 C CA . HIS A 1 168 ? 3.036 -3.945 23.617 1.00 96.25 168 HIS A CA 1
ATOM 1385 C C . HIS A 1 168 ? 4.452 -3.731 23.107 1.00 96.25 168 HIS A C 1
ATOM 1387 O O . HIS A 1 168 ? 4.632 -3.184 22.024 1.00 96.25 168 HIS A O 1
ATOM 1393 N N . ALA A 1 169 ? 5.461 -4.119 23.887 1.00 96.25 169 ALA A N 1
ATOM 1394 C CA . ALA A 1 169 ? 6.842 -4.039 23.426 1.00 96.25 169 ALA A CA 1
ATOM 1395 C C . ALA A 1 169 ? 7.018 -4.887 22.157 1.00 96.25 169 ALA A C 1
ATOM 1397 O O . ALA A 1 169 ? 6.526 -6.014 22.086 1.00 96.25 169 ALA A O 1
ATOM 1398 N N . TYR A 1 170 ? 7.729 -4.344 21.176 1.00 95.62 170 TYR A N 1
ATOM 1399 C CA . TYR A 1 170 ? 8.038 -5.008 19.916 1.00 95.62 170 TYR A CA 1
ATOM 1400 C C . TYR A 1 170 ? 9.553 -5.034 19.711 1.00 95.62 170 TYR A C 1
ATOM 1402 O O . TYR A 1 170 ? 10.281 -4.238 20.298 1.00 95.62 170 TYR A O 1
ATOM 1410 N N . SER A 1 171 ? 10.054 -5.977 18.913 1.00 94.81 171 SER A N 1
ATOM 1411 C CA . SER A 1 171 ? 11.493 -6.086 18.654 1.00 94.81 171 SER A CA 1
ATOM 1412 C C . SER A 1 171 ? 11.935 -5.003 17.661 1.00 94.81 171 SER A C 1
ATOM 1414 O O . SER A 1 171 ? 11.469 -5.050 16.518 1.00 94.81 171 SER A O 1
ATOM 1416 N N . PRO A 1 172 ? 12.859 -4.090 18.031 1.00 92.69 172 PRO A N 1
ATOM 1417 C CA . PRO A 1 172 ? 13.404 -3.107 17.092 1.00 92.69 172 PRO A CA 1
ATOM 1418 C C . PRO A 1 172 ? 14.087 -3.789 15.906 1.00 92.69 172 PRO A C 1
ATOM 1420 O O . PRO A 1 172 ? 13.805 -3.467 14.763 1.00 92.69 172 PRO A O 1
ATOM 1423 N N . ALA A 1 173 ? 14.872 -4.843 16.159 1.00 88.12 173 ALA A N 1
ATOM 1424 C CA . ALA A 1 173 ? 15.529 -5.612 15.101 1.00 88.12 173 ALA A CA 1
ATOM 1425 C C . ALA A 1 173 ? 14.531 -6.209 14.092 1.00 88.12 173 ALA A C 1
ATOM 1427 O O . ALA A 1 173 ? 14.769 -6.170 12.886 1.00 88.12 173 ALA A O 1
ATOM 1428 N N . ARG A 1 174 ? 13.393 -6.738 14.569 1.00 88.94 174 ARG A N 1
ATOM 1429 C CA . ARG A 1 174 ? 12.335 -7.236 13.679 1.00 88.94 174 ARG A CA 1
ATOM 1430 C C . ARG A 1 174 ? 11.695 -6.098 12.893 1.00 88.94 174 ARG A C 1
ATOM 1432 O O . ARG A 1 174 ? 11.476 -6.260 11.702 1.00 88.94 174 ARG A O 1
ATOM 1439 N N . LEU A 1 175 ? 11.400 -4.976 13.547 1.00 91.12 175 LEU A N 1
ATOM 1440 C CA . LEU A 1 175 ? 10.807 -3.801 12.914 1.00 91.12 175 LEU A CA 1
ATOM 1441 C C . LEU A 1 175 ? 11.727 -3.229 11.826 1.00 91.12 175 LEU A C 1
ATOM 1443 O O . LEU A 1 175 ? 11.296 -3.066 10.690 1.00 91.12 175 LEU A O 1
ATOM 1447 N N . HIS A 1 176 ? 13.009 -3.020 12.120 1.00 87.75 176 HIS A N 1
ATOM 1448 C CA . HIS A 1 176 ? 13.986 -2.513 11.150 1.00 87.75 176 HIS A CA 1
ATOM 1449 C C . HIS A 1 176 ? 14.223 -3.497 10.000 1.00 87.75 176 HIS A C 1
ATOM 1451 O O . HIS A 1 176 ? 14.411 -3.076 8.863 1.00 87.75 176 HIS A O 1
ATOM 1457 N N . SER A 1 177 ? 14.119 -4.808 10.247 1.00 85.12 177 SER A N 1
ATOM 1458 C CA . SER A 1 177 ? 14.134 -5.806 9.170 1.00 85.12 177 SER A CA 1
ATOM 1459 C C . SER A 1 177 ? 12.932 -5.692 8.224 1.00 85.12 177 SER A C 1
ATOM 1461 O O . SER A 1 177 ? 13.082 -6.056 7.060 1.00 85.12 177 SER A O 1
ATOM 1463 N N . LEU A 1 178 ? 11.766 -5.219 8.689 1.00 85.56 178 LEU A N 1
ATOM 1464 C CA . LEU A 1 178 ? 10.605 -4.956 7.822 1.00 85.56 178 LEU A CA 1
ATOM 1465 C C . LEU A 1 178 ? 10.861 -3.751 6.918 1.00 85.56 178 LEU A C 1
ATOM 1467 O O . LEU A 1 178 ? 10.541 -3.790 5.734 1.00 85.56 178 LEU A O 1
ATOM 1471 N N . MET A 1 179 ? 11.476 -2.709 7.478 1.00 83.31 179 MET A N 1
ATOM 1472 C CA . MET A 1 179 ? 11.807 -1.485 6.748 1.00 83.31 179 MET A CA 1
ATOM 1473 C C . MET A 1 179 ? 12.953 -1.685 5.741 1.00 83.31 179 MET A C 1
ATOM 1475 O O . MET A 1 179 ? 13.161 -0.860 4.856 1.00 83.31 179 MET A O 1
ATOM 1479 N N . GLY A 1 180 ? 13.694 -2.794 5.833 1.00 73.38 180 GLY A N 1
ATOM 1480 C CA . GLY A 1 180 ? 14.742 -3.150 4.879 1.00 73.38 180 GLY A CA 1
ATOM 1481 C C . GLY A 1 180 ? 15.866 -2.107 4.802 1.00 73.38 180 GLY A C 1
ATOM 1482 O O . GLY A 1 180 ? 16.219 -1.474 5.796 1.00 73.38 180 GLY A O 1
ATOM 1483 N N . LYS A 1 181 ? 16.439 -1.926 3.600 1.00 54.53 181 LYS A N 1
ATOM 1484 C CA . LYS A 1 181 ? 17.480 -0.913 3.326 1.00 54.53 181 LYS A CA 1
ATOM 1485 C C . LYS A 1 181 ? 16.937 0.527 3.285 1.00 54.53 181 LYS A C 1
ATOM 1487 O O . LYS A 1 181 ? 17.734 1.452 3.170 1.00 54.53 181 LYS A O 1
ATOM 1492 N N . ASP A 1 182 ? 15.624 0.739 3.402 1.00 52.31 182 ASP A N 1
ATOM 1493 C CA . ASP A 1 182 ? 15.024 2.080 3.308 1.00 52.31 182 ASP A CA 1
ATOM 1494 C C . ASP A 1 182 ? 15.397 2.978 4.504 1.00 52.31 182 ASP A C 1
ATOM 1496 O O . ASP A 1 182 ? 15.257 4.195 4.437 1.00 52.31 182 ASP A O 1
ATOM 1500 N N . THR A 1 183 ? 15.916 2.395 5.591 1.00 47.28 183 THR A N 1
ATOM 1501 C CA . THR A 1 183 ? 16.363 3.117 6.797 1.00 47.28 183 THR A CA 1
ATOM 1502 C C . THR A 1 183 ? 17.819 3.580 6.747 1.00 47.28 183 THR A C 1
ATOM 1504 O O . THR A 1 183 ? 18.230 4.382 7.587 1.00 47.28 183 THR A O 1
ATOM 1507 N N . SER A 1 184 ? 18.620 3.124 5.775 1.00 40.12 184 SER A N 1
ATOM 1508 C CA . SER A 1 184 ? 19.985 3.624 5.610 1.00 40.12 184 SER A CA 1
ATOM 1509 C C . SER A 1 184 ? 19.974 4.881 4.746 1.00 40.12 184 SER A C 1
ATOM 1511 O O . SER A 1 184 ? 19.870 4.808 3.521 1.00 40.12 184 SER A O 1
ATOM 1513 N N . SER A 1 185 ? 20.136 6.042 5.376 1.00 35.47 185 SER A N 1
ATOM 1514 C CA . SER A 1 185 ? 20.535 7.291 4.722 1.00 35.47 185 SER A CA 1
ATOM 1515 C C . SER A 1 185 ? 21.987 7.202 4.225 1.00 35.47 185 SER A C 1
ATOM 1517 O O . SER A 1 185 ? 22.883 7.914 4.668 1.00 35.47 185 SER A O 1
ATOM 1519 N N . SER A 1 1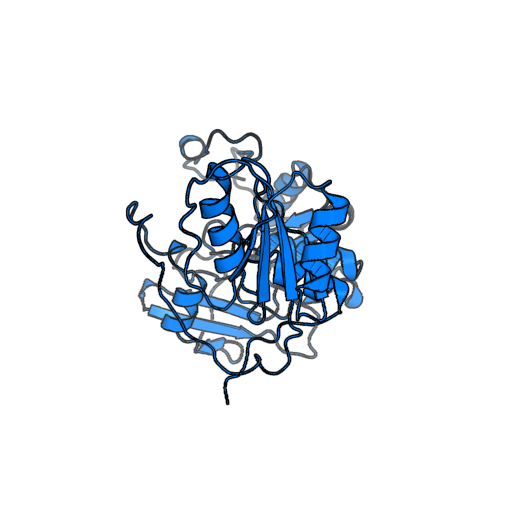86 ? 22.240 6.297 3.286 1.00 30.02 186 SER A N 1
ATOM 1520 C CA . SER A 1 186 ? 23.514 6.181 2.587 1.00 30.02 186 SER A CA 1
ATOM 1521 C C . SER A 1 186 ? 23.253 5.742 1.155 1.00 30.02 186 SER A C 1
ATOM 1523 O O . SER A 1 186 ? 22.936 4.588 0.879 1.00 30.02 186 SER A O 1
ATOM 1525 N N . THR A 1 187 ? 23.398 6.689 0.231 1.00 32.31 187 THR A N 1
ATOM 1526 C CA . THR A 1 187 ? 23.568 6.445 -1.202 1.00 32.31 187 THR A CA 1
ATOM 1527 C C . THR A 1 187 ? 24.863 5.668 -1.446 1.00 32.31 187 THR A C 1
ATOM 1529 O O . THR A 1 187 ? 25.890 6.246 -1.786 1.00 32.31 187 THR A O 1
ATOM 1532 N N . SER A 1 188 ? 24.818 4.357 -1.253 1.00 32.06 188 SER A N 1
ATOM 1533 C CA . SER A 1 188 ? 25.731 3.364 -1.822 1.00 32.06 188 SER A CA 1
ATOM 1534 C C . SER A 1 188 ? 25.155 1.986 -1.510 1.00 32.06 188 SER A C 1
ATOM 1536 O O . SER A 1 188 ? 24.578 1.799 -0.448 1.00 32.06 188 SER A O 1
ATOM 1538 N N . ASP A 1 189 ? 25.323 1.032 -2.424 1.00 29.72 189 ASP A N 1
ATOM 1539 C CA . ASP A 1 189 ? 25.027 -0.406 -2.257 1.00 29.72 189 ASP A CA 1
ATOM 1540 C C . ASP A 1 189 ? 23.771 -0.927 -2.975 1.00 29.72 189 ASP A C 1
ATOM 1542 O O . ASP A 1 189 ? 23.032 -1.794 -2.488 1.00 29.72 189 ASP A O 1
ATOM 1546 N N . LEU A 1 190 ? 23.626 -0.505 -4.235 1.00 28.84 190 LEU A N 1
ATOM 1547 C CA . LEU A 1 190 ? 23.194 -1.401 -5.312 1.00 28.84 190 LEU A CA 1
ATOM 1548 C C . LEU A 1 190 ? 24.370 -2.291 -5.744 1.00 28.84 190 LEU A C 1
ATOM 1550 O O . LEU A 1 190 ? 24.914 -2.126 -6.830 1.00 28.84 190 LEU A O 1
ATOM 1554 N N . GLN A 1 191 ? 24.780 -3.227 -4.891 1.00 30.45 191 GLN A N 1
ATOM 1555 C CA . GLN A 1 191 ? 25.544 -4.407 -5.297 1.00 30.45 191 GLN A CA 1
ATOM 1556 C C . GLN A 1 191 ? 25.534 -5.435 -4.163 1.00 30.45 191 GLN A C 1
ATOM 1558 O O . GLN A 1 191 ? 25.911 -5.138 -3.036 1.00 30.45 191 GLN A O 1
ATOM 1563 N N . GLY A 1 192 ? 25.100 -6.655 -4.481 1.00 30.00 192 GLY A N 1
ATOM 1564 C CA . GLY A 1 192 ? 25.316 -7.833 -3.644 1.00 30.00 192 GLY A CA 1
ATOM 1565 C C . GLY A 1 192 ? 24.124 -8.265 -2.794 1.00 30.00 192 GLY A C 1
ATOM 1566 O O . GLY A 1 192 ? 23.965 -7.818 -1.666 1.00 30.00 192 GLY A O 1
ATOM 1567 N N . ALA A 1 193 ? 23.337 -9.205 -3.322 1.00 29.27 193 ALA A N 1
ATOM 1568 C CA . ALA A 1 193 ? 22.749 -10.301 -2.543 1.00 29.27 193 ALA A CA 1
ATOM 1569 C C . ALA A 1 193 ? 22.192 -11.389 -3.482 1.00 29.27 193 ALA A C 1
ATOM 1571 O O . ALA A 1 193 ? 21.004 -11.694 -3.481 1.00 29.27 193 ALA A O 1
ATOM 1572 N N . ALA A 1 194 ? 23.066 -11.994 -4.292 1.00 30.30 194 ALA A N 1
ATOM 1573 C CA . ALA A 1 194 ? 22.852 -13.363 -4.752 1.00 30.30 194 ALA A CA 1
ATOM 1574 C C . ALA A 1 194 ? 23.385 -14.281 -3.642 1.00 30.30 194 ALA A C 1
ATOM 1576 O O . ALA A 1 194 ? 24.577 -14.567 -3.576 1.00 30.30 194 ALA A O 1
ATOM 1577 N N . GLY A 1 195 ? 22.510 -14.642 -2.704 1.00 27.22 195 GLY A N 1
ATOM 1578 C CA . GLY A 1 195 ? 22.815 -15.517 -1.576 1.00 27.22 195 GLY A CA 1
ATOM 1579 C C . GLY A 1 195 ? 21.927 -16.750 -1.621 1.00 27.22 195 GLY A C 1
ATOM 1580 O O . GLY A 1 195 ? 20.730 -16.677 -1.364 1.00 27.22 195 GLY A O 1
ATOM 1581 N N . SER A 1 196 ? 22.531 -17.875 -1.980 1.00 30.34 196 SER A N 1
ATOM 1582 C CA . SER A 1 196 ? 21.952 -19.214 -2.037 1.00 30.34 196 SER A CA 1
ATOM 1583 C C . SER A 1 196 ? 21.243 -19.637 -0.743 1.00 30.34 196 SER A C 1
ATOM 1585 O O . SER A 1 196 ? 21.871 -19.639 0.316 1.00 30.34 196 SER A O 1
ATOM 1587 N N . GLN A 1 197 ? 20.012 -20.150 -0.847 1.00 29.95 197 GLN A N 1
ATOM 1588 C CA . GLN A 1 197 ? 19.500 -21.164 0.082 1.00 29.95 197 GLN A CA 1
ATOM 1589 C C . GLN A 1 197 ? 18.905 -22.359 -0.679 1.00 29.95 197 GLN A C 1
ATOM 1591 O O . GLN A 1 197 ? 18.097 -22.220 -1.598 1.00 29.95 197 GLN A O 1
ATOM 1596 N N . ALA A 1 198 ? 19.384 -23.545 -0.300 1.00 30.22 198 ALA A N 1
ATOM 1597 C CA . ALA A 1 198 ? 18.980 -24.871 -0.766 1.00 30.22 198 ALA A CA 1
ATOM 1598 C C . ALA A 1 198 ? 17.564 -25.247 -0.245 1.00 30.22 198 ALA A C 1
ATOM 1600 O O . ALA A 1 198 ? 17.021 -24.522 0.585 1.00 30.22 198 ALA A O 1
ATOM 1601 N N . PRO A 1 199 ? 16.916 -26.334 -0.731 1.00 34.66 199 PRO A N 1
ATOM 1602 C CA . PRO A 1 199 ? 15.517 -26.614 -0.411 1.00 34.66 199 PRO A CA 1
ATOM 1603 C C . PRO A 1 199 ? 15.358 -26.994 1.055 1.00 34.66 199 PRO A C 1
ATOM 1605 O O . PRO A 1 199 ? 15.963 -27.972 1.493 1.00 34.66 199 PRO A O 1
ATOM 1608 N N . ALA A 1 200 ? 14.422 -26.350 1.738 1.00 32.41 200 ALA A N 1
ATOM 1609 C CA . ALA A 1 200 ? 13.561 -27.110 2.625 1.00 32.41 200 ALA A CA 1
ATOM 1610 C C . ALA A 1 200 ? 12.573 -27.920 1.763 1.00 32.41 200 ALA A C 1
ATOM 1612 O O . ALA A 1 200 ? 12.249 -27.535 0.634 1.00 32.41 200 ALA A O 1
ATOM 1613 N N . SER A 1 201 ? 12.165 -29.072 2.289 1.00 39.16 201 SER A N 1
ATOM 1614 C CA . SER A 1 201 ? 11.001 -29.871 1.892 1.00 39.16 201 SER A CA 1
ATOM 1615 C C . SER A 1 201 ? 9.820 -29.011 1.435 1.00 39.16 201 SER A C 1
ATOM 1617 O O . SER A 1 201 ? 9.733 -27.862 1.857 1.00 39.16 201 SER A O 1
ATOM 1619 N N . ALA A 1 202 ? 8.945 -29.560 0.573 1.00 44.09 202 ALA A N 1
ATOM 1620 C CA . ALA A 1 202 ? 7.700 -28.930 0.108 1.00 44.09 202 ALA A CA 1
ATOM 1621 C C . ALA A 1 202 ? 7.193 -27.923 1.144 1.00 44.09 202 ALA A C 1
ATOM 1623 O O . ALA A 1 202 ? 6.867 -28.344 2.246 1.00 44.09 202 ALA A O 1
ATOM 1624 N N . ALA A 1 203 ? 7.270 -26.621 0.837 1.00 52.75 203 ALA A N 1
ATOM 1625 C CA . ALA A 1 203 ? 6.919 -25.574 1.789 1.00 52.75 203 ALA A CA 1
ATOM 1626 C C . ALA A 1 203 ? 5.508 -25.883 2.296 1.00 52.75 203 ALA A C 1
ATOM 1628 O O . ALA A 1 203 ? 4.558 -25.820 1.511 1.00 52.75 203 ALA A O 1
ATOM 1629 N N . ASP A 1 204 ? 5.404 -26.355 3.540 1.00 50.91 204 ASP A N 1
ATOM 1630 C CA . ASP A 1 204 ? 4.199 -27.009 4.038 1.00 50.91 204 ASP A CA 1
ATOM 1631 C C . ASP A 1 204 ? 3.008 -26.056 3.857 1.00 50.91 204 ASP A C 1
ATOM 1633 O O . ASP A 1 204 ? 3.001 -24.938 4.367 1.00 50.91 204 ASP A O 1
ATOM 1637 N N . GLY A 1 205 ? 2.030 -26.474 3.047 1.00 70.69 205 GLY A N 1
ATOM 1638 C CA . GLY A 1 205 ? 0.814 -25.704 2.759 1.00 70.69 205 GLY A CA 1
ATOM 1639 C C . GLY A 1 205 ? 0.834 -24.786 1.527 1.00 70.69 205 GLY A C 1
ATOM 1640 O O . GLY A 1 205 ? -0.207 -24.208 1.222 1.00 70.69 205 GLY A O 1
ATOM 1641 N N . PHE A 1 206 ? 1.939 -24.668 0.782 1.00 77.38 206 PHE A N 1
ATOM 1642 C CA . PHE A 1 206 ? 1.999 -23.850 -0.441 1.00 77.38 206 PHE A CA 1
ATOM 1643 C C . PHE A 1 206 ? 1.898 -24.724 -1.704 1.00 77.38 206 PHE A C 1
ATOM 1645 O O . PHE A 1 206 ? 2.800 -25.534 -1.942 1.00 77.38 206 PHE A O 1
ATOM 1652 N N . PRO A 1 207 ? 0.865 -24.574 -2.558 1.00 88.12 207 PRO A N 1
ATOM 1653 C CA . PRO A 1 207 ? 0.827 -25.222 -3.871 1.00 88.12 207 PRO A CA 1
ATOM 1654 C C . PRO A 1 207 ? 2.063 -24.884 -4.716 1.00 88.12 207 PRO A C 1
ATOM 1656 O O . PRO A 1 207 ? 2.522 -23.748 -4.726 1.00 88.12 207 PRO A O 1
ATOM 1659 N N . LEU A 1 208 ? 2.611 -25.855 -5.452 1.00 93.56 208 LEU A N 1
ATOM 1660 C CA . LEU A 1 208 ? 3.728 -25.573 -6.360 1.00 93.56 208 LEU A CA 1
ATOM 1661 C C . LEU A 1 208 ? 3.226 -24.792 -7.583 1.00 93.56 208 LEU A C 1
ATOM 1663 O O . LEU A 1 208 ? 2.332 -25.265 -8.291 1.00 93.56 208 LEU A O 1
ATOM 1667 N N . VAL A 1 209 ? 3.844 -23.639 -7.846 1.00 96.44 209 VAL A N 1
ATOM 1668 C CA . VAL A 1 209 ? 3.604 -22.810 -9.036 1.00 96.44 209 VAL A CA 1
ATOM 1669 C C . VAL A 1 209 ? 4.699 -23.050 -10.071 1.00 96.44 209 VAL A C 1
ATOM 1671 O O . VAL A 1 209 ? 5.880 -22.828 -9.793 1.00 96.44 209 VAL A O 1
ATOM 1674 N N . SER A 1 210 ? 4.317 -23.447 -11.281 1.00 98.00 210 SER A N 1
ATOM 1675 C CA . SER A 1 210 ? 5.228 -23.555 -12.420 1.00 98.00 210 SER A CA 1
ATOM 1676 C C . SER A 1 210 ? 5.121 -22.319 -13.298 1.00 98.00 210 SER A C 1
ATOM 1678 O O . SER A 1 210 ? 4.113 -22.093 -13.969 1.00 98.00 210 SER A O 1
ATOM 1680 N N . CYS A 1 211 ? 6.180 -21.517 -13.295 1.00 98.25 211 CYS A N 1
ATOM 1681 C CA . CYS A 1 211 ? 6.319 -20.363 -14.166 1.00 98.25 211 CYS A CA 1
ATOM 1682 C C . CYS A 1 211 ? 6.822 -20.816 -15.542 1.00 98.25 211 CYS A C 1
ATOM 1684 O O . CYS A 1 211 ? 7.889 -21.421 -15.626 1.00 98.25 211 CYS A O 1
ATOM 1686 N N . ILE A 1 212 ? 6.078 -20.538 -16.612 1.00 98.00 212 ILE A N 1
ATOM 1687 C CA . ILE A 1 212 ? 6.438 -20.901 -17.987 1.00 98.00 212 ILE A CA 1
ATOM 1688 C C . ILE A 1 212 ? 6.899 -19.655 -18.729 1.00 98.00 212 ILE A C 1
ATOM 1690 O O . ILE A 1 212 ? 6.126 -18.707 -18.874 1.00 98.00 212 ILE A O 1
ATOM 1694 N N . MET A 1 213 ? 8.133 -19.694 -19.222 1.00 96.62 213 MET A N 1
ATOM 1695 C CA . MET A 1 213 ? 8.761 -18.619 -19.976 1.00 96.62 213 MET A CA 1
ATOM 1696 C C . MET A 1 213 ? 9.174 -19.129 -21.343 1.00 96.62 213 MET A C 1
ATOM 1698 O O . MET A 1 213 ? 9.995 -20.031 -21.454 1.00 96.62 213 MET A O 1
ATOM 1702 N N . ALA A 1 214 ? 8.585 -18.573 -22.395 1.00 93.38 214 ALA A N 1
ATOM 1703 C CA . ALA A 1 214 ? 8.978 -18.877 -23.761 1.00 93.38 214 ALA A CA 1
ATOM 1704 C C . ALA A 1 214 ? 9.925 -17.783 -24.251 1.00 93.38 214 ALA A C 1
ATOM 1706 O O . ALA A 1 214 ? 9.594 -16.611 -24.136 1.00 93.38 214 ALA A O 1
ATOM 1707 N N . THR A 1 215 ? 11.058 -18.167 -24.830 1.00 89.88 215 THR A N 1
ATOM 1708 C CA . THR A 1 215 ? 12.065 -17.227 -25.339 1.00 89.88 215 THR A CA 1
ATOM 1709 C C . THR A 1 215 ? 12.443 -17.561 -26.780 1.00 89.88 215 THR A C 1
ATOM 1711 O O . THR A 1 215 ? 12.295 -18.708 -27.203 1.00 89.88 215 THR A O 1
ATOM 1714 N N . TYR A 1 216 ? 12.834 -16.555 -27.566 1.00 86.88 216 TYR A N 1
ATOM 1715 C CA . TYR A 1 216 ? 13.397 -16.696 -28.916 1.00 86.88 216 TYR A CA 1
ATOM 1716 C C . TYR A 1 216 ? 14.307 -15.503 -29.213 1.00 86.88 216 TYR A C 1
ATOM 1718 O O . TYR A 1 216 ? 13.824 -14.382 -29.329 1.00 86.88 216 TYR A O 1
ATOM 1726 N N . ASN A 1 217 ? 15.616 -15.720 -29.367 1.00 79.06 217 ASN A N 1
ATOM 1727 C CA . ASN A 1 217 ? 16.592 -14.649 -29.645 1.00 79.06 217 ASN A CA 1
ATOM 1728 C C . ASN A 1 217 ? 16.614 -13.490 -28.621 1.00 79.06 217 ASN A C 1
ATOM 1730 O O . ASN A 1 217 ? 17.107 -12.403 -28.915 1.00 79.06 217 ASN A O 1
ATOM 1734 N N . HIS A 1 218 ? 16.143 -13.726 -27.398 1.00 75.31 218 HIS A N 1
ATOM 1735 C CA . HIS A 1 218 ? 16.036 -12.734 -26.321 1.00 75.31 218 HIS A CA 1
ATOM 1736 C C . HIS A 1 218 ? 17.052 -12.984 -25.191 1.00 75.31 218 HIS A C 1
ATOM 1738 O O . HIS A 1 218 ? 16.814 -12.685 -24.022 1.00 75.31 218 HIS A O 1
ATOM 1744 N N . ALA A 1 219 ? 18.235 -13.502 -25.537 1.00 75.75 219 ALA A N 1
ATOM 1745 C CA . ALA A 1 219 ? 19.287 -13.855 -24.577 1.00 75.75 219 ALA A CA 1
ATOM 1746 C C . ALA A 1 219 ? 19.670 -12.710 -23.613 1.00 75.75 219 ALA A C 1
ATOM 1748 O O . ALA A 1 219 ? 20.046 -12.950 -22.470 1.00 75.75 219 ALA A O 1
ATOM 1749 N N . HIS A 1 220 ? 19.537 -11.457 -24.050 1.00 81.19 220 HIS A N 1
ATOM 1750 C CA . HIS A 1 220 ? 19.858 -10.277 -23.249 1.00 81.19 220 HIS A CA 1
ATOM 1751 C C . HIS A 1 220 ? 18.833 -9.976 -22.144 1.00 81.19 220 HIS A C 1
ATOM 1753 O O . HIS A 1 220 ? 19.205 -9.365 -21.143 1.00 81.19 220 HIS A O 1
ATOM 1759 N N . PHE A 1 221 ? 17.577 -10.414 -22.278 1.00 84.31 221 PHE A N 1
ATOM 1760 C CA . PHE A 1 221 ? 16.565 -10.215 -21.239 1.00 84.31 221 PHE A CA 1
ATOM 1761 C C . PHE A 1 221 ? 16.555 -11.330 -20.188 1.00 84.31 221 PHE A C 1
ATOM 1763 O O . PHE A 1 221 ? 16.234 -11.083 -19.024 1.00 84.31 221 PHE A O 1
ATOM 1770 N N . LEU A 1 222 ? 16.981 -12.543 -20.559 1.00 87.38 222 LEU A N 1
ATOM 1771 C CA . LEU A 1 222 ? 16.928 -13.715 -19.681 1.00 87.38 222 LEU A CA 1
ATOM 1772 C C . LEU A 1 222 ? 17.596 -13.518 -18.304 1.00 87.38 222 LEU A C 1
ATOM 1774 O O . LEU A 1 222 ? 16.974 -13.907 -17.314 1.00 87.38 222 LEU A O 1
ATOM 1778 N N . PRO A 1 223 ? 18.786 -12.890 -18.161 1.00 88.88 223 PRO A N 1
ATOM 1779 C CA . PRO A 1 223 ? 19.357 -12.633 -16.838 1.00 88.88 223 PRO A CA 1
ATOM 1780 C C . PRO A 1 223 ? 18.422 -11.813 -15.940 1.00 88.88 223 PRO A C 1
ATOM 1782 O O . PRO A 1 223 ? 18.215 -12.153 -14.775 1.00 88.88 223 PRO A O 1
ATOM 1785 N N . GLN A 1 224 ? 17.815 -10.760 -16.489 1.00 89.06 224 GLN A N 1
ATOM 1786 C CA . GLN A 1 224 ? 16.892 -9.882 -15.774 1.00 89.06 224 GLN A CA 1
ATOM 1787 C C . GLN A 1 224 ? 15.595 -10.621 -15.413 1.00 89.06 224 GLN A C 1
ATOM 1789 O O . GLN A 1 224 ? 15.148 -10.556 -14.265 1.00 89.06 224 GLN A O 1
ATOM 1794 N N . ALA A 1 225 ? 15.028 -11.371 -16.360 1.00 91.69 225 ALA A N 1
ATOM 1795 C CA . ALA A 1 225 ? 13.800 -12.135 -16.166 1.00 91.69 225 ALA A CA 1
ATOM 1796 C C . ALA A 1 225 ? 13.966 -13.238 -15.104 1.00 91.69 225 ALA A C 1
ATOM 1798 O O . ALA A 1 225 ? 13.114 -13.413 -14.228 1.00 91.69 225 ALA A O 1
ATOM 1799 N N . ILE A 1 226 ? 15.115 -13.923 -15.098 1.00 93.50 226 ILE A N 1
ATOM 1800 C CA . ILE A 1 226 ? 15.466 -14.901 -14.062 1.00 93.50 226 ILE A CA 1
ATOM 1801 C C . ILE A 1 226 ? 15.583 -14.223 -12.692 1.00 93.50 226 ILE A C 1
ATOM 1803 O O . ILE A 1 226 ? 15.064 -14.752 -11.709 1.00 93.50 226 ILE A O 1
ATOM 1807 N N . GLN A 1 227 ? 16.195 -13.036 -12.599 1.00 93.75 227 GLN A N 1
ATOM 1808 C CA . GLN A 1 227 ? 16.229 -12.280 -11.339 1.00 93.75 227 GLN A CA 1
ATOM 1809 C C . GLN A 1 227 ? 14.821 -11.918 -10.851 1.00 93.75 227 GLN A C 1
ATOM 1811 O O . GLN A 1 227 ? 14.541 -12.000 -9.653 1.00 93.75 227 GLN A O 1
ATOM 1816 N N . TYR A 1 228 ? 13.908 -11.571 -11.762 1.00 94.75 228 TYR A N 1
ATOM 1817 C CA . TYR A 1 228 ? 12.515 -11.299 -11.415 1.00 94.75 228 TYR A CA 1
ATOM 1818 C C . TYR A 1 228 ? 11.772 -12.528 -10.899 1.00 94.75 228 TYR A C 1
ATOM 1820 O O . TYR A 1 228 ? 10.985 -12.387 -9.962 1.00 94.75 228 TYR A O 1
ATOM 1828 N N . PHE A 1 229 ? 12.054 -13.716 -11.439 1.00 96.38 229 PHE A N 1
ATOM 1829 C CA . PHE A 1 229 ? 11.564 -14.978 -10.887 1.00 96.38 229 PHE A CA 1
ATOM 1830 C C . PHE A 1 229 ? 12.168 -15.266 -9.504 1.00 96.38 229 PHE A C 1
ATOM 1832 O O . PHE A 1 229 ? 11.437 -15.549 -8.556 1.00 96.38 229 PHE A O 1
ATOM 1839 N N . LEU A 1 230 ? 13.492 -15.170 -9.358 1.00 94.81 230 LEU A N 1
ATOM 1840 C CA . LEU A 1 230 ? 14.195 -15.524 -8.121 1.00 94.81 230 LEU A CA 1
ATOM 1841 C C . LEU A 1 230 ? 13.756 -14.665 -6.930 1.00 94.81 230 LEU A C 1
ATOM 1843 O O . LEU A 1 230 ? 13.597 -15.199 -5.831 1.00 94.81 230 LEU A O 1
ATOM 1847 N N . ARG A 1 231 ? 13.507 -13.369 -7.158 1.00 93.50 231 ARG A N 1
ATOM 1848 C CA . ARG A 1 231 ? 13.075 -12.418 -6.121 1.00 93.50 231 ARG A CA 1
ATOM 1849 C C . ARG A 1 231 ? 11.596 -12.506 -5.741 1.00 93.50 231 ARG A C 1
ATOM 1851 O O . ARG A 1 231 ? 11.167 -11.722 -4.900 1.00 93.50 231 ARG A O 1
ATOM 1858 N N . GLN A 1 232 ? 10.803 -13.371 -6.383 1.00 93.56 232 GLN A N 1
ATOM 1859 C CA . GLN A 1 232 ? 9.397 -13.516 -5.998 1.00 93.56 232 GLN A CA 1
ATOM 1860 C C . GLN A 1 232 ? 9.307 -13.971 -4.539 1.00 93.56 232 GLN A C 1
ATOM 1862 O O . GLN A 1 232 ? 10.054 -14.854 -4.121 1.00 93.56 232 GLN A O 1
ATOM 1867 N N . ASP A 1 233 ? 8.365 -13.438 -3.783 1.00 87.00 233 ASP A N 1
ATOM 1868 C CA . ASP A 1 233 ? 8.138 -13.802 -2.381 1.00 87.00 233 ASP A CA 1
ATOM 1869 C C . ASP A 1 233 ? 7.433 -15.161 -2.201 1.00 87.00 233 ASP A C 1
ATOM 1871 O O . ASP A 1 233 ? 7.523 -15.765 -1.136 1.00 87.00 233 ASP A O 1
ATOM 1875 N N . TYR A 1 234 ? 6.804 -15.699 -3.252 1.00 89.94 234 TYR A N 1
ATOM 1876 C CA . TYR A 1 234 ? 6.140 -17.003 -3.198 1.00 89.94 234 TYR A CA 1
ATOM 1877 C C . TYR A 1 234 ? 7.155 -18.155 -3.032 1.00 89.94 234 TYR A C 1
ATOM 1879 O O . TYR A 1 234 ? 8.008 -18.346 -3.910 1.00 89.94 234 TYR A O 1
ATOM 1887 N N . PRO A 1 235 ? 7.112 -18.950 -1.949 1.00 86.75 235 PRO A N 1
ATOM 1888 C CA . PRO A 1 235 ? 8.206 -19.860 -1.607 1.00 86.75 235 PRO A CA 1
ATOM 1889 C C . PRO A 1 235 ? 8.242 -21.138 -2.458 1.00 86.75 235 PRO A C 1
ATOM 1891 O O . PRO A 1 235 ? 9.334 -21.617 -2.770 1.00 86.75 235 PRO A O 1
ATOM 1894 N N . ASN A 1 236 ? 7.089 -21.676 -2.881 1.00 92.94 236 ASN A N 1
ATOM 1895 C CA . ASN A 1 236 ? 7.013 -22.940 -3.625 1.00 92.94 236 ASN A CA 1
ATOM 1896 C C . ASN A 1 236 ? 6.811 -22.714 -5.131 1.00 92.94 236 ASN A C 1
ATOM 1898 O O . ASN A 1 236 ? 5.702 -22.802 -5.655 1.00 92.94 236 ASN A O 1
ATOM 1902 N N . LYS A 1 237 ? 7.897 -22.383 -5.833 1.00 95.50 237 LYS A N 1
ATOM 1903 C CA . LYS A 1 237 ? 7.875 -22.042 -7.263 1.00 95.50 237 LYS A CA 1
ATOM 1904 C C . LYS A 1 237 ? 9.012 -22.693 -8.048 1.00 95.50 237 LYS A C 1
ATOM 1906 O O . LYS A 1 237 ? 10.114 -22.880 -7.527 1.00 95.50 237 LYS A O 1
ATOM 1911 N N . GLU A 1 238 ? 8.757 -22.961 -9.322 1.00 97.56 238 GLU A N 1
ATOM 1912 C CA . GLU A 1 238 ? 9.751 -23.352 -10.327 1.00 97.56 238 GLU A CA 1
ATOM 1913 C C . GLU A 1 238 ? 9.605 -22.507 -11.602 1.00 97.56 238 GLU A C 1
ATOM 1915 O O . GLU A 1 238 ? 8.549 -21.926 -11.843 1.00 97.56 238 GLU A O 1
ATOM 1920 N N . LEU A 1 239 ? 10.657 -22.449 -12.416 1.00 97.81 239 LEU A N 1
ATOM 1921 C CA . LEU A 1 239 ? 10.704 -21.753 -13.699 1.00 97.81 239 LEU A CA 1
ATOM 1922 C C . LEU A 1 239 ? 11.098 -22.733 -14.802 1.00 97.81 239 LEU A C 1
ATOM 1924 O O . LEU A 1 239 ? 12.074 -23.470 -14.666 1.00 97.81 239 LEU A O 1
ATOM 1928 N N . ILE A 1 240 ? 10.358 -22.712 -15.904 1.00 97.06 240 ILE A N 1
ATOM 1929 C CA . ILE A 1 240 ? 10.604 -23.523 -17.092 1.00 97.06 240 ILE A CA 1
ATOM 1930 C C . ILE A 1 240 ? 10.781 -22.571 -18.264 1.00 97.06 240 ILE A C 1
ATOM 1932 O O . ILE A 1 240 ? 9.829 -21.922 -18.692 1.00 97.06 240 ILE A O 1
ATOM 1936 N N . ILE A 1 241 ? 12.010 -22.491 -18.757 1.00 95.25 241 ILE A N 1
ATOM 1937 C CA . ILE A 1 241 ? 12.398 -21.665 -19.896 1.00 95.25 241 ILE A CA 1
ATOM 1938 C C . ILE A 1 241 ? 12.368 -22.559 -21.135 1.00 95.25 241 ILE A C 1
ATOM 1940 O O . ILE A 1 241 ? 13.108 -23.538 -21.193 1.00 95.25 241 ILE A O 1
ATOM 1944 N N . VAL A 1 242 ? 11.517 -22.246 -22.106 1.00 94.31 242 VAL A N 1
ATOM 1945 C CA . VAL A 1 242 ? 11.403 -22.953 -23.386 1.00 94.31 242 VAL A CA 1
ATOM 1946 C C . VAL A 1 242 ? 11.989 -22.069 -24.480 1.00 94.31 242 VAL A C 1
ATOM 1948 O O . VAL A 1 242 ? 11.405 -21.044 -24.836 1.00 94.31 242 VAL A O 1
ATOM 1951 N N . ASP A 1 243 ? 13.145 -22.470 -24.995 1.00 91.38 243 ASP A N 1
ATOM 1952 C CA . ASP A 1 243 ? 13.982 -21.696 -25.913 1.00 91.38 243 ASP A CA 1
ATOM 1953 C C . ASP A 1 243 ? 14.090 -22.406 -27.264 1.00 91.38 243 ASP A C 1
ATOM 1955 O O . ASP A 1 243 ? 14.455 -23.573 -27.325 1.00 91.38 243 ASP A O 1
ATOM 1959 N N . ASP A 1 244 ? 13.806 -21.703 -28.354 1.00 89.62 244 ASP A N 1
ATOM 1960 C CA . ASP A 1 244 ? 13.990 -22.155 -29.740 1.00 89.62 244 ASP A CA 1
ATOM 1961 C C . ASP A 1 244 ? 14.893 -21.210 -30.558 1.00 89.62 244 ASP A C 1
ATOM 1963 O O . ASP A 1 244 ? 14.888 -21.226 -31.791 1.00 89.62 244 ASP A O 1
ATOM 1967 N N . GLY A 1 245 ? 15.653 -20.344 -29.882 1.00 83.38 245 GLY A N 1
ATOM 1968 C CA . GLY A 1 245 ? 16.565 -19.387 -30.494 1.00 83.38 245 GLY A CA 1
ATOM 1969 C C . GLY A 1 245 ? 17.763 -20.067 -31.174 1.00 83.38 245 GLY A C 1
ATOM 1970 O O . GLY A 1 245 ? 18.394 -20.933 -30.573 1.00 83.38 245 GLY A O 1
ATOM 1971 N N . PRO A 1 246 ? 18.154 -19.673 -32.396 1.00 74.19 246 PRO A N 1
ATOM 1972 C CA . PRO A 1 246 ? 19.306 -20.246 -33.098 1.00 74.19 246 PRO A CA 1
ATOM 1973 C C . PRO A 1 246 ? 20.665 -19.951 -32.450 1.00 74.19 246 PRO A C 1
ATOM 1975 O O . PRO A 1 246 ? 21.652 -20.580 -32.830 1.00 74.19 246 PRO A O 1
ATOM 1978 N N . SER A 1 247 ? 20.751 -18.984 -31.528 1.00 67.25 247 SER A N 1
ATOM 1979 C CA . SER A 1 247 ? 22.041 -18.629 -30.941 1.00 67.25 247 SER A CA 1
ATOM 1980 C C . SER A 1 247 ? 22.548 -19.730 -29.994 1.00 67.25 247 SER A C 1
ATOM 1982 O O . SER A 1 247 ? 21.800 -20.156 -29.109 1.00 67.25 247 SER A O 1
ATOM 1984 N N . PRO A 1 248 ? 23.814 -20.173 -30.141 1.00 58.50 248 PRO A N 1
ATOM 1985 C CA . PRO A 1 248 ? 24.489 -21.011 -29.153 1.00 58.50 248 PRO A CA 1
ATOM 1986 C C . PRO A 1 248 ? 24.884 -20.220 -27.896 1.00 58.50 248 PRO A C 1
ATOM 1988 O O . PRO A 1 248 ? 25.451 -20.808 -26.975 1.00 58.50 248 PRO A O 1
ATOM 1991 N N . ASP A 1 249 ? 24.628 -18.905 -27.869 1.00 54.34 249 ASP A N 1
ATOM 1992 C CA . ASP A 1 249 ? 25.074 -18.014 -26.809 1.00 54.34 249 ASP A CA 1
ATOM 1993 C C . ASP A 1 249 ? 24.401 -18.370 -25.487 1.00 54.34 249 ASP A C 1
ATOM 1995 O O . ASP A 1 249 ? 23.231 -18.090 -25.221 1.00 54.34 249 ASP A O 1
ATOM 1999 N N . LEU A 1 250 ? 25.226 -19.022 -24.676 1.00 53.44 250 LEU A N 1
ATOM 2000 C CA . LEU A 1 250 ? 25.065 -19.346 -23.276 1.00 53.44 250 LEU A CA 1
ATOM 2001 C C . LEU A 1 250 ? 24.648 -18.089 -22.510 1.00 53.44 250 LEU A C 1
ATOM 2003 O O . LEU A 1 250 ? 25.484 -17.357 -21.979 1.00 53.44 250 LEU A O 1
ATOM 2007 N N . VAL A 1 251 ? 23.345 -17.853 -22.390 1.00 59.47 251 VAL A N 1
ATOM 2008 C CA . VAL A 1 251 ? 22.876 -17.222 -21.164 1.00 59.47 251 VAL A CA 1
ATOM 2009 C C . VAL A 1 251 ? 23.290 -18.171 -20.054 1.00 59.47 251 VAL A C 1
ATOM 2011 O O . VAL A 1 251 ? 22.910 -19.344 -20.070 1.00 59.47 251 VAL A O 1
ATOM 2014 N N . ASP A 1 252 ? 24.117 -17.679 -19.136 1.00 71.12 252 ASP A N 1
ATOM 2015 C CA . ASP A 1 252 ? 24.478 -18.392 -17.917 1.00 71.12 252 ASP A CA 1
ATOM 2016 C C . ASP A 1 252 ? 23.218 -18.495 -17.051 1.00 71.12 252 ASP A C 1
ATOM 2018 O O . ASP A 1 252 ? 22.953 -17.676 -16.170 1.00 71.12 252 ASP A O 1
ATOM 2022 N N . ILE A 1 253 ? 22.349 -19.443 -17.413 1.00 79.12 253 ILE A N 1
ATOM 2023 C CA . ILE A 1 253 ? 21.171 -19.789 -16.636 1.00 79.12 253 ILE A CA 1
ATOM 2024 C C . ILE A 1 253 ? 21.724 -20.346 -15.327 1.00 79.12 253 ILE A C 1
ATOM 2026 O O . ILE A 1 253 ? 22.413 -21.373 -15.355 1.00 79.12 253 ILE A O 1
ATOM 2030 N N . PRO A 1 254 ? 21.442 -19.694 -14.184 1.00 81.75 254 PRO A N 1
ATOM 2031 C CA . PRO A 1 254 ? 22.001 -20.111 -12.914 1.00 81.75 254 PRO A CA 1
ATOM 2032 C C . PRO A 1 254 ? 21.706 -21.585 -12.658 1.00 81.75 254 PRO A C 1
ATOM 2034 O O . PRO A 1 254 ? 20.598 -22.059 -12.924 1.00 81.75 254 PRO A O 1
ATOM 2037 N N . GLN A 1 255 ? 22.677 -22.296 -12.086 1.00 83.31 255 GLN A N 1
ATOM 2038 C CA . GLN A 1 255 ? 22.494 -23.665 -11.602 1.00 83.31 255 GLN A CA 1
ATOM 2039 C C . GLN A 1 255 ? 21.612 -23.659 -10.336 1.00 83.31 255 GLN A C 1
ATOM 2041 O O . GLN A 1 255 ? 22.067 -23.920 -9.225 1.00 83.31 255 GLN A O 1
ATOM 2046 N N . ASP A 1 256 ? 20.335 -23.311 -10.499 1.00 88.62 256 ASP A N 1
ATOM 2047 C CA . ASP A 1 256 ? 19.293 -23.371 -9.481 1.00 88.62 256 ASP A CA 1
ATOM 2048 C C . ASP A 1 256 ? 18.344 -24.519 -9.827 1.00 88.62 256 ASP A C 1
ATOM 2050 O O . ASP A 1 256 ? 17.728 -24.544 -10.887 1.00 88.62 256 ASP A O 1
ATOM 2054 N N . LYS A 1 257 ? 18.178 -25.464 -8.901 1.00 90.69 257 LYS A N 1
ATOM 2055 C CA . LYS A 1 257 ? 17.290 -26.632 -9.053 1.00 90.69 257 LYS A CA 1
ATOM 2056 C C . LYS A 1 257 ? 15.821 -26.286 -9.349 1.00 90.69 257 LYS A C 1
ATOM 2058 O O . LYS A 1 257 ? 15.059 -27.177 -9.717 1.00 90.69 257 LYS A O 1
ATOM 2063 N N . ARG A 1 258 ? 15.398 -25.040 -9.102 1.00 94.44 258 ARG A N 1
ATOM 2064 C CA . ARG A 1 258 ? 14.055 -24.527 -9.410 1.00 94.44 258 ARG A CA 1
ATOM 2065 C C . ARG A 1 258 ? 13.925 -24.071 -10.859 1.00 94.44 258 ARG A C 1
ATOM 2067 O O . ARG A 1 258 ? 12.804 -23.849 -11.295 1.00 94.44 258 ARG A O 1
ATOM 2074 N N . ILE A 1 259 ? 15.026 -23.896 -11.583 1.00 94.94 259 ILE A N 1
ATOM 2075 C CA . ILE A 1 259 ? 15.038 -23.411 -12.961 1.00 94.94 259 ILE A CA 1
ATOM 2076 C C . ILE A 1 259 ? 15.365 -24.581 -13.885 1.00 94.94 259 ILE A C 1
ATOM 2078 O O . ILE A 1 259 ? 16.313 -25.332 -13.662 1.00 94.94 259 ILE A O 1
ATOM 2082 N N . ARG A 1 260 ? 14.563 -24.749 -14.934 1.00 92.69 260 ARG A N 1
ATOM 2083 C CA . ARG A 1 260 ? 14.761 -25.766 -15.965 1.00 92.69 260 ARG A CA 1
ATOM 2084 C C . ARG A 1 260 ? 14.740 -25.112 -17.331 1.00 92.69 260 ARG A C 1
ATOM 2086 O O . ARG A 1 260 ? 13.842 -24.335 -17.634 1.00 92.69 260 ARG A O 1
ATOM 2093 N N . HIS A 1 261 ? 15.720 -25.459 -18.150 1.00 91.94 261 HIS A N 1
ATOM 2094 C CA . HIS A 1 261 ? 15.842 -24.975 -19.514 1.00 91.94 261 HIS A CA 1
ATOM 2095 C C . HIS A 1 261 ? 15.532 -26.110 -20.494 1.00 91.94 261 HIS A C 1
ATOM 2097 O O . HIS A 1 261 ? 16.143 -27.176 -20.431 1.00 91.94 261 HIS A O 1
ATOM 2103 N N . VAL A 1 262 ? 14.565 -25.881 -21.377 1.00 91.62 262 VAL A N 1
ATOM 2104 C CA . VAL A 1 262 ? 14.144 -26.781 -22.449 1.00 91.62 262 VAL A CA 1
ATOM 2105 C C . VAL A 1 262 ? 14.523 -26.127 -23.772 1.00 91.62 262 VAL A C 1
ATOM 2107 O O . VAL A 1 262 ? 13.808 -25.257 -24.268 1.00 91.62 262 VAL A O 1
ATOM 2110 N N . LYS A 1 263 ? 15.663 -26.542 -24.330 1.00 90.56 263 LYS A N 1
ATOM 2111 C CA . LYS A 1 263 ? 16.132 -26.089 -25.641 1.00 90.56 263 LYS A CA 1
ATOM 2112 C C . LYS A 1 263 ? 15.479 -26.912 -26.751 1.00 90.56 263 LYS A C 1
ATOM 2114 O O . LYS A 1 263 ? 15.467 -28.139 -26.684 1.00 90.56 263 LYS A O 1
ATOM 2119 N N . LEU A 1 264 ? 14.950 -26.234 -27.761 1.00 90.88 264 LEU A N 1
ATOM 2120 C CA . LEU A 1 264 ? 14.362 -26.807 -28.964 1.00 90.88 264 LEU A CA 1
ATOM 2121 C C . LEU A 1 264 ? 15.281 -26.527 -30.158 1.00 90.88 264 LEU A C 1
ATOM 2123 O O . LEU A 1 264 ? 15.760 -25.408 -30.331 1.00 90.88 264 LEU A O 1
ATOM 2127 N N . ASP A 1 265 ? 15.485 -27.537 -31.003 1.00 88.38 265 ASP A N 1
ATOM 2128 C CA . ASP A 1 265 ? 16.360 -27.435 -32.183 1.00 88.38 265 ASP A CA 1
ATOM 2129 C C . ASP A 1 265 ? 15.724 -26.659 -33.346 1.00 88.38 265 ASP A C 1
ATOM 2131 O O . ASP A 1 265 ? 16.400 -26.275 -34.300 1.00 88.38 265 ASP A O 1
ATOM 2135 N N . VAL A 1 266 ? 14.404 -26.461 -33.301 1.00 88.94 266 VAL A N 1
ATOM 2136 C CA . VAL A 1 266 ? 13.631 -25.822 -34.366 1.00 88.94 266 VAL A CA 1
ATOM 2137 C C . VAL A 1 266 ? 12.744 -24.725 -33.809 1.00 88.94 266 VAL A C 1
ATOM 2139 O O . VAL A 1 266 ? 12.128 -24.879 -32.749 1.00 88.94 266 VAL A O 1
ATOM 2142 N N . TRP A 1 267 ? 12.622 -23.648 -34.587 1.00 92.50 267 TRP A N 1
ATOM 2143 C CA . TRP A 1 267 ? 11.654 -22.595 -34.315 1.00 92.50 267 TRP A CA 1
ATOM 2144 C C . TRP A 1 267 ? 10.262 -23.193 -34.098 1.00 92.50 267 TRP A C 1
ATOM 2146 O O . TRP A 1 267 ? 9.784 -24.026 -34.875 1.00 92.50 267 TRP A O 1
ATOM 2156 N N . THR A 1 268 ? 9.616 -22.762 -33.025 1.00 92.44 268 THR A N 1
ATOM 2157 C CA . THR A 1 268 ? 8.382 -23.319 -32.501 1.00 92.44 268 THR A CA 1
ATOM 2158 C C . THR A 1 268 ? 7.424 -22.177 -32.143 1.00 92.44 268 THR A C 1
ATOM 2160 O O . THR A 1 268 ? 7.771 -21.285 -31.367 1.00 92.44 268 THR A O 1
ATOM 2163 N N . PRO A 1 269 ? 6.173 -22.192 -32.643 1.00 92.50 269 PRO A N 1
ATOM 2164 C CA . PRO A 1 269 ? 5.196 -21.158 -32.315 1.00 92.50 269 PRO A CA 1
ATOM 2165 C C . PRO A 1 269 ? 4.986 -20.999 -30.803 1.00 92.50 269 PRO A C 1
ATOM 2167 O O . PRO A 1 269 ? 4.947 -21.994 -30.076 1.00 92.50 269 PRO A O 1
ATOM 2170 N N . LEU A 1 270 ? 4.756 -19.762 -30.343 1.00 89.88 270 LEU A N 1
ATOM 2171 C CA . LEU A 1 270 ? 4.601 -19.418 -28.921 1.00 89.88 270 LEU A CA 1
ATOM 2172 C C . LEU A 1 270 ? 3.643 -20.358 -28.174 1.00 89.88 270 LEU A C 1
ATOM 2174 O O . LEU A 1 270 ? 4.018 -20.918 -27.151 1.00 89.88 270 LEU A O 1
ATOM 2178 N N . GLY A 1 271 ? 2.439 -20.599 -28.703 1.00 88.75 271 GLY A N 1
ATOM 2179 C CA . GLY A 1 271 ? 1.464 -21.488 -28.057 1.00 88.75 271 GLY A CA 1
ATOM 2180 C C . GLY A 1 271 ? 1.978 -22.920 -27.862 1.00 88.75 271 GLY A C 1
ATOM 2181 O O . GLY A 1 271 ? 1.715 -23.537 -26.835 1.00 88.75 271 GLY A O 1
ATOM 2182 N N . ARG A 1 272 ? 2.783 -23.434 -28.802 1.00 95.06 272 ARG A N 1
ATOM 2183 C CA . ARG A 1 272 ? 3.409 -24.753 -28.665 1.00 95.06 272 ARG A CA 1
ATOM 2184 C C . ARG A 1 272 ? 4.537 -24.736 -27.634 1.00 95.06 272 ARG A C 1
ATOM 2186 O O . ARG A 1 272 ? 4.638 -25.690 -26.873 1.00 95.06 272 ARG A O 1
ATOM 2193 N N . LYS A 1 273 ? 5.322 -23.656 -27.548 1.00 94.31 273 LYS A N 1
ATOM 2194 C CA . LYS A 1 273 ? 6.317 -23.479 -26.473 1.00 94.31 273 LYS A CA 1
ATOM 2195 C C . LYS A 1 273 ? 5.665 -23.450 -25.094 1.00 94.31 273 LYS A C 1
ATOM 2197 O O . LYS A 1 273 ? 6.130 -24.136 -24.191 1.00 94.31 273 LYS A O 1
ATOM 2202 N N . LEU A 1 274 ? 4.554 -22.726 -24.950 1.00 92.88 274 LEU A N 1
ATOM 2203 C CA . LEU A 1 274 ? 3.794 -22.686 -23.700 1.00 92.88 274 LEU A CA 1
ATOM 2204 C C . LEU A 1 274 ? 3.267 -24.077 -23.318 1.00 92.88 274 LEU A C 1
ATOM 2206 O O . LEU A 1 274 ? 3.457 -24.493 -22.181 1.00 92.88 274 LEU A O 1
ATOM 2210 N N . ASN A 1 275 ? 2.695 -24.828 -24.266 1.00 94.88 275 ASN A N 1
ATOM 2211 C CA . ASN A 1 275 ? 2.234 -26.199 -24.014 1.00 94.88 275 ASN A CA 1
ATOM 2212 C C . ASN A 1 275 ? 3.377 -27.135 -23.596 1.00 94.88 275 ASN A C 1
ATOM 2214 O O . ASN A 1 275 ? 3.224 -27.865 -22.625 1.00 94.88 275 ASN A O 1
ATOM 2218 N N . LEU A 1 276 ? 4.535 -27.075 -24.262 1.00 96.12 276 LEU A N 1
ATOM 2219 C CA . LEU A 1 276 ? 5.719 -27.857 -23.878 1.00 96.12 276 LEU A CA 1
ATOM 2220 C C . LEU A 1 276 ? 6.210 -27.497 -22.470 1.00 96.12 276 LEU A C 1
ATOM 2222 O O . LEU A 1 276 ? 6.589 -28.372 -21.695 1.00 96.12 276 LEU A O 1
ATOM 2226 N N . GLY A 1 277 ? 6.174 -26.210 -22.119 1.00 95.88 277 GLY A N 1
ATOM 2227 C CA . GLY A 1 277 ? 6.482 -25.759 -20.767 1.00 95.88 277 GLY A CA 1
ATOM 2228 C C . GLY A 1 277 ? 5.509 -26.324 -19.731 1.00 95.88 277 GLY A C 1
ATOM 2229 O O . GLY A 1 277 ? 5.940 -26.792 -18.679 1.00 95.88 277 GLY A O 1
ATOM 2230 N N . ILE A 1 278 ? 4.210 -26.340 -20.044 1.00 95.31 278 ILE A N 1
ATOM 2231 C CA . ILE A 1 278 ? 3.167 -26.938 -19.197 1.00 95.31 278 ILE A CA 1
ATOM 2232 C C . ILE A 1 278 ? 3.369 -28.451 -19.064 1.00 95.31 278 ILE A C 1
ATOM 2234 O O . ILE A 1 278 ? 3.304 -28.975 -17.959 1.00 95.31 278 ILE A O 1
ATOM 2238 N N . GLU A 1 279 ? 3.671 -29.168 -20.144 1.00 96.38 279 GLU A N 1
ATOM 2239 C CA . GLU A 1 279 ? 3.959 -30.609 -20.101 1.00 96.38 279 GLU A CA 1
ATOM 2240 C C . GLU A 1 279 ? 5.201 -30.929 -19.259 1.00 96.38 279 GLU A C 1
ATOM 2242 O O . GLU A 1 279 ? 5.238 -31.930 -18.545 1.00 96.38 279 GLU A O 1
ATOM 2247 N N . ALA A 1 280 ? 6.214 -30.061 -19.296 1.00 93.81 280 ALA A N 1
ATOM 2248 C CA . ALA A 1 280 ? 7.395 -30.190 -18.455 1.00 93.81 280 ALA A CA 1
ATOM 2249 C C . ALA A 1 280 ? 7.125 -29.814 -16.986 1.00 93.81 280 ALA A C 1
ATOM 2251 O O . ALA A 1 280 ? 7.967 -30.096 -16.127 1.00 93.81 280 ALA A O 1
ATOM 2252 N N . SER A 1 281 ? 6.004 -29.163 -16.679 1.00 95.88 281 SER A N 1
ATOM 2253 C CA . SER A 1 281 ? 5.699 -28.616 -15.358 1.00 95.88 281 SER A CA 1
ATOM 2254 C C . SER A 1 281 ? 5.399 -29.677 -14.300 1.00 95.88 281 SER A C 1
ATOM 2256 O O . SER A 1 281 ? 4.979 -30.792 -14.595 1.00 95.88 281 SER A O 1
ATOM 2258 N N . ARG A 1 282 ? 5.702 -29.349 -13.042 1.00 94.31 282 ARG A N 1
ATOM 2259 C CA . ARG A 1 282 ? 5.433 -30.194 -11.866 1.00 94.31 282 ARG A CA 1
ATOM 2260 C C . ARG A 1 282 ? 4.409 -29.560 -10.926 1.00 94.31 282 ARG A C 1
ATOM 2262 O O . ARG A 1 282 ? 3.952 -30.213 -9.991 1.00 94.31 282 ARG A O 1
ATOM 2269 N N . GLY A 1 283 ? 4.116 -28.280 -11.127 1.00 91.12 283 GLY A N 1
ATOM 2270 C CA . GLY A 1 283 ? 3.227 -27.483 -10.305 1.00 91.12 283 GLY A CA 1
ATOM 2271 C C . GLY A 1 283 ? 1.759 -27.751 -10.580 1.00 91.12 283 GLY A C 1
ATOM 2272 O O . GLY A 1 283 ? 1.364 -28.164 -11.665 1.00 91.12 283 GLY A O 1
ATOM 2273 N N . GLN A 1 284 ? 0.946 -27.487 -9.563 1.00 88.56 284 GLN A N 1
ATOM 2274 C CA . GLN A 1 284 ? -0.513 -27.557 -9.661 1.00 88.56 284 GLN A CA 1
ATOM 2275 C C . GLN A 1 284 ? -1.085 -26.294 -10.313 1.00 88.56 284 GLN A C 1
ATOM 2277 O O . GLN A 1 284 ? -2.200 -26.313 -10.827 1.00 88.56 284 GLN A O 1
ATOM 2282 N N . ILE A 1 285 ? -0.324 -25.197 -10.276 1.00 94.25 285 ILE A N 1
ATOM 2283 C CA . ILE A 1 285 ? -0.716 -23.900 -10.818 1.00 94.25 285 ILE A CA 1
ATOM 2284 C C . ILE A 1 285 ? 0.309 -23.475 -11.862 1.00 94.25 285 ILE A C 1
ATOM 2286 O O . ILE A 1 285 ? 1.514 -23.546 -11.624 1.00 94.25 285 ILE A O 1
ATOM 2290 N N . ILE A 1 286 ? -0.179 -23.009 -13.008 1.00 96.94 286 ILE A N 1
ATOM 2291 C CA . ILE A 1 286 ? 0.645 -22.522 -14.110 1.00 96.94 286 ILE A CA 1
ATOM 2292 C C . ILE A 1 286 ? 0.584 -20.999 -14.135 1.00 96.94 286 ILE A C 1
ATOM 2294 O O . ILE A 1 286 ? -0.501 -20.425 -14.199 1.00 96.94 286 ILE A O 1
ATOM 2298 N N . GLN A 1 287 ? 1.748 -20.354 -14.144 1.00 96.94 287 GLN A N 1
ATOM 2299 C CA . GLN A 1 287 ? 1.875 -18.916 -14.354 1.00 96.94 287 GLN A CA 1
ATOM 2300 C C . GLN A 1 287 ? 2.720 -18.662 -15.599 1.00 96.94 287 GLN A C 1
ATOM 2302 O O . GLN A 1 287 ? 3.814 -19.194 -15.728 1.00 96.94 287 GLN A O 1
ATOM 2307 N N . LYS A 1 288 ? 2.253 -17.828 -16.524 1.00 95.75 288 LYS A N 1
ATOM 2308 C CA . LYS A 1 288 ? 3.088 -17.381 -17.645 1.00 95.75 288 LYS A CA 1
ATOM 2309 C C . LYS A 1 288 ? 3.977 -16.220 -17.192 1.00 95.75 288 LYS A C 1
ATOM 2311 O O . LYS A 1 288 ? 3.461 -15.313 -16.538 1.00 95.75 288 LYS A O 1
ATOM 2316 N N . LEU A 1 289 ? 5.264 -16.264 -17.540 1.00 95.06 289 LEU A N 1
ATOM 2317 C CA . LEU A 1 289 ? 6.206 -15.148 -17.422 1.00 95.06 289 LEU A CA 1
ATOM 2318 C C . LEU A 1 289 ? 6.868 -14.913 -18.783 1.00 95.06 289 LEU A C 1
ATOM 2320 O O . LEU A 1 289 ? 7.521 -15.809 -19.302 1.00 95.06 289 LEU A O 1
ATOM 2324 N N . ASP A 1 290 ? 6.704 -13.734 -19.359 1.00 92.44 290 ASP A N 1
ATOM 2325 C CA . ASP A 1 290 ? 7.450 -13.315 -20.547 1.00 92.44 290 ASP A CA 1
ATOM 2326 C C . ASP A 1 290 ? 8.899 -12.962 -20.197 1.00 92.44 290 ASP A C 1
ATOM 2328 O O . ASP A 1 290 ? 9.210 -12.586 -19.063 1.00 92.44 290 ASP A O 1
ATOM 2332 N N . ASP A 1 291 ? 9.801 -13.151 -21.158 1.00 90.06 291 ASP A N 1
ATOM 2333 C CA . ASP A 1 291 ? 11.228 -12.925 -20.950 1.00 90.06 291 ASP A CA 1
ATOM 2334 C C . ASP A 1 291 ? 11.618 -11.444 -21.013 1.00 90.06 291 ASP A C 1
ATOM 2336 O O . ASP A 1 291 ? 12.651 -11.091 -20.458 1.00 90.06 291 ASP A O 1
ATOM 2340 N N . ASP A 1 292 ? 10.789 -10.583 -21.602 1.00 88.25 292 ASP A N 1
ATOM 2341 C CA . ASP A 1 292 ? 11.002 -9.144 -21.798 1.00 88.25 292 ASP A CA 1
ATOM 2342 C C . ASP A 1 292 ? 10.169 -8.242 -20.860 1.00 88.25 292 ASP A C 1
ATOM 2344 O O . ASP A 1 292 ? 10.292 -7.016 -20.903 1.00 88.25 292 ASP A O 1
ATOM 2348 N N . ASP A 1 293 ? 9.386 -8.834 -19.953 1.00 90.75 293 ASP A N 1
ATOM 2349 C CA . ASP A 1 293 ? 8.498 -8.114 -19.035 1.00 90.75 293 ASP A CA 1
ATOM 2350 C C . ASP A 1 293 ? 9.077 -7.909 -17.623 1.00 90.75 293 ASP A C 1
ATOM 2352 O O . ASP A 1 293 ? 9.876 -8.689 -17.093 1.00 90.75 293 ASP A O 1
ATOM 2356 N N . TYR A 1 294 ? 8.590 -6.863 -16.946 1.00 89.12 294 TYR A N 1
ATOM 2357 C CA . TYR A 1 294 ? 8.854 -6.627 -15.525 1.00 89.12 294 TYR A CA 1
ATOM 2358 C C . TYR A 1 294 ? 7.837 -7.340 -14.625 1.00 89.12 294 TYR A C 1
ATOM 2360 O O . TYR A 1 294 ? 6.633 -7.107 -14.720 1.00 89.12 294 TYR A O 1
ATOM 2368 N N . TYR A 1 295 ? 8.333 -8.091 -13.634 1.00 86.19 295 TYR A N 1
ATOM 2369 C CA . TYR A 1 295 ? 7.501 -8.713 -12.596 1.00 86.19 295 TYR A CA 1
ATOM 2370 C C . TYR A 1 295 ? 7.856 -8.198 -11.200 1.00 86.19 295 TYR A C 1
ATOM 2372 O O . TYR A 1 295 ? 8.975 -8.395 -10.715 1.00 86.19 295 TYR A O 1
ATOM 2380 N N . HIS A 1 296 ? 6.894 -7.562 -10.526 1.00 93.19 296 HIS A N 1
ATOM 2381 C CA . HIS A 1 296 ? 7.036 -7.090 -9.141 1.00 93.19 296 HIS A CA 1
ATOM 2382 C C . HIS A 1 296 ? 7.351 -8.261 -8.180 1.00 93.19 296 HIS A C 1
ATOM 2384 O O . HIS A 1 296 ? 6.818 -9.347 -8.406 1.00 93.19 296 HIS A O 1
ATOM 2390 N N . PRO A 1 297 ? 8.141 -8.090 -7.095 1.00 89.06 297 PRO A N 1
ATOM 2391 C CA . PRO A 1 297 ? 8.450 -9.166 -6.132 1.00 89.06 297 PRO A CA 1
ATOM 2392 C C . PRO A 1 297 ? 7.243 -9.920 -5.544 1.00 89.06 297 PRO A C 1
ATOM 2394 O O . PRO A 1 297 ? 7.367 -11.081 -5.185 1.00 89.06 297 PRO A O 1
ATOM 2397 N N . HIS A 1 298 ? 6.074 -9.280 -5.488 1.00 87.69 298 HIS A N 1
ATOM 2398 C CA . HIS A 1 298 ? 4.823 -9.858 -4.966 1.00 87.69 298 HIS A CA 1
ATOM 2399 C C . HIS A 1 298 ? 3.863 -10.343 -6.069 1.00 87.69 298 HIS A C 1
ATOM 2401 O O . HIS A 1 298 ? 2.660 -10.494 -5.837 1.00 87.69 298 HIS A O 1
ATOM 2407 N N . PHE A 1 299 ? 4.328 -10.460 -7.315 1.00 92.56 299 PHE A N 1
ATOM 2408 C CA . PHE A 1 299 ? 3.467 -10.808 -8.445 1.00 92.56 299 PHE A CA 1
ATOM 2409 C C . PHE A 1 299 ? 2.843 -12.196 -8.265 1.00 92.56 299 PHE A C 1
ATOM 2411 O O . PHE A 1 299 ? 1.617 -12.319 -8.335 1.00 92.56 299 PHE A O 1
ATOM 2418 N N . LEU A 1 300 ? 3.663 -13.207 -7.959 1.00 93.06 300 LEU A N 1
ATOM 2419 C CA . LEU A 1 300 ? 3.187 -14.572 -7.735 1.00 93.06 300 LEU A CA 1
ATOM 2420 C C . LEU A 1 300 ? 2.265 -14.663 -6.523 1.00 93.06 300 LEU A C 1
ATOM 2422 O O . LEU A 1 300 ? 1.149 -15.140 -6.671 1.00 93.06 300 LEU A O 1
ATOM 2426 N N . THR A 1 301 ? 2.663 -14.153 -5.355 1.00 87.19 301 THR A N 1
ATOM 2427 C CA . THR A 1 301 ? 1.814 -14.250 -4.155 1.00 87.19 301 THR A CA 1
ATOM 2428 C C . THR A 1 301 ? 0.423 -13.695 -4.404 1.00 87.19 301 THR A C 1
ATOM 2430 O O . THR A 1 301 ? -0.559 -14.381 -4.162 1.00 87.19 301 THR A O 1
ATOM 2433 N N . THR A 1 302 ? 0.297 -12.522 -5.016 1.00 83.75 302 THR A N 1
ATOM 2434 C CA . THR A 1 302 ? -1.036 -11.958 -5.248 1.00 83.75 302 THR A CA 1
ATOM 2435 C C . THR A 1 302 ? -1.837 -12.648 -6.334 1.00 83.75 302 THR A C 1
ATOM 2437 O O . THR A 1 302 ? -3.041 -12.802 -6.163 1.00 83.75 302 THR A O 1
ATOM 2440 N N . THR A 1 303 ? -1.227 -13.031 -7.456 1.00 90.00 303 THR A N 1
ATOM 2441 C CA . THR A 1 303 ? -1.976 -13.727 -8.517 1.00 90.00 303 THR A CA 1
ATOM 2442 C C . THR A 1 303 ? -2.479 -15.079 -8.021 1.00 90.00 303 THR A C 1
ATOM 2444 O O . THR A 1 303 ? -3.622 -15.445 -8.286 1.00 90.00 303 THR A O 1
ATOM 2447 N N . ILE A 1 304 ? -1.678 -15.772 -7.213 1.00 89.38 304 ILE A N 1
ATOM 2448 C CA . ILE A 1 304 ? -2.038 -17.058 -6.624 1.00 89.38 304 ILE A CA 1
ATOM 2449 C C . ILE A 1 304 ? -3.065 -16.896 -5.504 1.00 89.38 304 ILE A C 1
ATOM 2451 O O . ILE A 1 304 ? -4.057 -17.622 -5.509 1.00 89.38 304 ILE A O 1
ATOM 2455 N N . THR A 1 305 ? -2.899 -15.930 -4.596 1.00 84.00 305 THR A N 1
ATOM 2456 C CA . THR A 1 305 ? -3.904 -15.595 -3.573 1.00 84.00 305 THR A CA 1
ATOM 2457 C C . THR A 1 305 ? -5.245 -15.252 -4.215 1.00 84.00 305 THR A C 1
ATOM 2459 O O . THR A 1 305 ? -6.266 -15.801 -3.815 1.00 84.00 305 THR A O 1
ATOM 2462 N N . ALA A 1 306 ? -5.255 -14.428 -5.265 1.00 82.12 306 ALA A N 1
ATOM 2463 C CA . ALA A 1 306 ? -6.481 -14.081 -5.979 1.00 82.12 306 ALA A CA 1
ATOM 2464 C C . ALA A 1 306 ? -7.132 -15.294 -6.668 1.00 82.12 306 ALA A C 1
ATOM 2466 O O . ALA A 1 306 ? -8.353 -15.413 -6.665 1.00 82.12 306 ALA A O 1
ATOM 2467 N N . LEU A 1 307 ? -6.333 -16.201 -7.243 1.00 84.44 307 LEU A N 1
ATOM 2468 C CA . LEU A 1 307 ? -6.832 -17.399 -7.925 1.00 84.44 307 LEU A CA 1
ATOM 2469 C C . LEU A 1 307 ? -7.388 -18.450 -6.954 1.00 84.44 307 LEU A C 1
ATOM 2471 O O . LEU A 1 307 ? -8.362 -19.130 -7.268 1.00 84.44 307 LEU A O 1
ATOM 2475 N N . THR A 1 308 ? -6.738 -18.626 -5.806 1.00 81.00 308 THR A N 1
ATOM 2476 C CA . THR A 1 308 ? -6.979 -19.766 -4.905 1.00 81.00 308 THR A CA 1
ATOM 2477 C C . THR A 1 308 ? -7.709 -19.389 -3.618 1.00 81.00 308 THR A C 1
ATOM 2479 O O . THR A 1 308 ? -8.129 -20.277 -2.880 1.00 81.00 308 THR A O 1
ATOM 2482 N N . GLY A 1 309 ? -7.847 -18.092 -3.324 1.00 71.38 309 GLY A N 1
ATOM 2483 C CA . GLY A 1 309 ? -8.290 -17.599 -2.017 1.00 71.38 309 GLY A CA 1
ATOM 2484 C C . GLY A 1 309 ? -7.283 -17.875 -0.895 1.00 71.38 309 GLY A C 1
ATOM 2485 O O . GLY A 1 309 ? -7.624 -17.752 0.277 1.00 71.38 309 GLY A O 1
ATOM 2486 N N . TRP A 1 310 ? -6.064 -18.299 -1.240 1.00 65.81 310 TRP A N 1
ATOM 2487 C CA . TRP A 1 310 ? -5.034 -18.677 -0.284 1.00 65.81 310 TRP A CA 1
ATOM 2488 C C . TRP A 1 310 ? -4.413 -17.434 0.361 1.00 65.81 310 TRP A C 1
ATOM 2490 O O . TRP A 1 310 ? -3.817 -16.601 -0.325 1.00 65.81 310 TRP A O 1
ATOM 2500 N N . ASP A 1 311 ? -4.554 -17.325 1.679 1.00 58.12 311 ASP A N 1
ATOM 2501 C CA . ASP A 1 311 ? -3.973 -16.260 2.492 1.00 5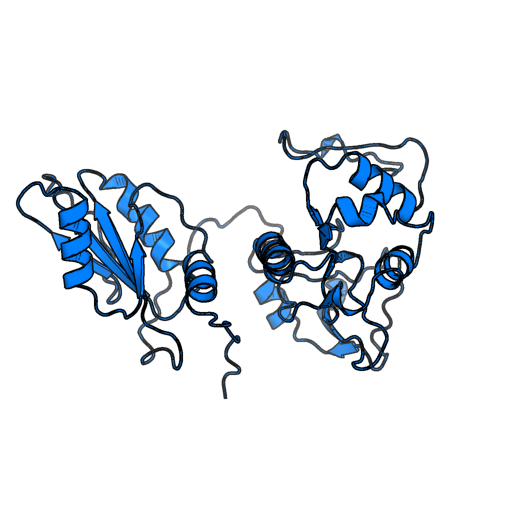8.12 311 ASP A CA 1
ATOM 2502 C C . ASP A 1 311 ? -2.564 -16.674 2.963 1.00 58.12 311 ASP A C 1
ATOM 2504 O O . ASP A 1 311 ? -2.441 -17.683 3.673 1.00 58.12 311 ASP A O 1
ATOM 2508 N N . PRO A 1 312 ? -1.496 -15.949 2.577 1.00 53.84 312 PRO A N 1
ATOM 2509 C CA . PRO A 1 312 ? -0.156 -16.158 3.102 1.00 53.84 312 PRO A CA 1
ATOM 2510 C C . PRO A 1 312 ? -0.120 -15.780 4.581 1.00 53.84 312 PRO A C 1
ATOM 2512 O O . PRO A 1 312 ? 0.356 -14.711 4.940 1.00 53.84 312 PRO A O 1
ATOM 2515 N N . GLN A 1 313 ? -0.565 -16.663 5.472 1.00 48.41 313 GLN A N 1
ATOM 2516 C CA . GLN A 1 313 ? -0.236 -16.514 6.884 1.00 48.41 313 GLN A CA 1
ATOM 2517 C C . GLN A 1 313 ? 1.297 -16.591 7.007 1.00 48.41 313 GLN A C 1
ATOM 2519 O O . GLN A 1 313 ? 1.879 -17.629 6.665 1.00 48.41 313 GLN A O 1
ATOM 2524 N N . PRO A 1 314 ? 1.988 -15.524 7.453 1.00 42.22 314 PRO A N 1
ATOM 2525 C CA . PRO A 1 314 ? 3.422 -15.577 7.680 1.00 42.22 314 PRO A CA 1
ATOM 2526 C C . PRO A 1 314 ? 3.675 -16.649 8.732 1.00 42.22 314 PRO A C 1
ATOM 2528 O O . PRO A 1 314 ? 3.124 -16.578 9.831 1.00 42.22 314 PRO A O 1
ATOM 2531 N N . GLY A 1 315 ? 4.466 -17.663 8.381 1.00 39.28 315 GLY A N 1
ATOM 2532 C CA . GLY A 1 315 ? 4.740 -18.799 9.250 1.00 39.28 315 GLY A CA 1
ATOM 2533 C C . GLY A 1 315 ? 5.139 -18.349 10.654 1.00 39.28 315 GLY A C 1
ATOM 2534 O O . GLY A 1 315 ? 6.218 -17.794 10.866 1.00 39.28 315 GLY A O 1
ATOM 2535 N N . VAL A 1 316 ? 4.267 -18.621 11.623 1.00 34.47 316 VAL A N 1
ATOM 2536 C CA . VAL A 1 316 ? 4.653 -18.770 13.022 1.00 34.47 316 VAL A CA 1
ATOM 2537 C C . VAL A 1 316 ? 5.478 -20.049 13.054 1.00 34.47 316 VAL A C 1
ATOM 2539 O O . VAL A 1 316 ? 4.929 -21.146 13.079 1.00 34.47 316 VAL A O 1
ATOM 2542 N N . GLY A 1 317 ? 6.798 -19.911 12.932 1.00 31.83 317 GLY A N 1
ATOM 2543 C CA . GLY A 1 317 ? 7.714 -21.025 13.141 1.00 31.83 317 GLY A CA 1
ATOM 2544 C C . GLY A 1 317 ? 7.507 -21.564 14.553 1.00 31.83 317 GLY A C 1
ATOM 2545 O O . GLY A 1 317 ? 7.740 -20.843 15.523 1.00 31.83 317 GLY A O 1
ATOM 2546 N N . THR A 1 318 ? 6.998 -22.789 14.640 1.00 30.23 318 THR A N 1
ATOM 2547 C CA . THR A 1 318 ? 6.979 -23.618 15.851 1.00 30.23 318 THR A CA 1
ATOM 2548 C C . THR A 1 318 ? 8.378 -24.077 16.216 1.00 30.23 318 THR A C 1
ATOM 2550 O O . THR A 1 318 ? 9.112 -24.446 15.269 1.00 30.23 318 THR A O 1
#

pLDDT: mean 85.22, std 17.47, range [27.22, 98.56]

=== Feature glossary ===
Reading guide. The protein is described through the following features:

Foldseek 3Di. A 3Di character summarizes, for each residue, the relative orientation of the Cα frame of its nearest spatial neighbor. Because it encodes fold topology rather than chemistry, 3Di alignments detect remote structural similarity that sequence alignment misses.

Contact-map, Ramachandran, and PAE plots. Plot images: a contact map (which residues are close in 3D, as an N×N binary image), a Ramachandran scatter (backbone torsion angles, revealing secondary-structure composition at a glance), and — for AlphaFold structures — a PAE heatmap (pairwise prediction confidence).

Radius of gyration, Cα contacts, bounding box. Radius of gyration (Rg) is the root-mean-square distance of Cα atoms from their centroid — a single number fo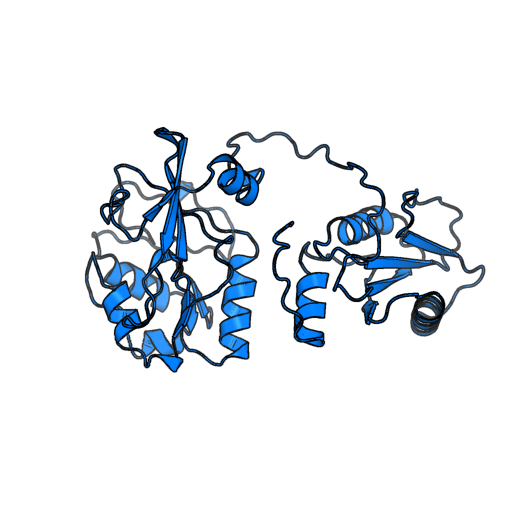r overall size and compactness. A globular domain of N residues has Rg ≈ 2.2·N^0.38 Å; an extended or disordered chain has a much larger Rg. The Cα contact count is the number of residue pairs whose Cα atoms are within 8 Å and are more than four positions apart in sequence — a standard proxy for tertiary packing density. The bounding box is the smallest axis-aligned box enclosing all Cα atoms.

Secondary structure (8-state, DSSP). Eight-state secondary structure (DSSP): H is the canonical α-helix, G the tighter 3₁₀-helix, I the wider π-helix; E/B are β-structure, T and S are turns and bends, and '-' is everything else. DSSP derives these from the pattern of main-chain N–H···O=C hydrogen bonds, not from the sequence.

B-factor. B-factor (Debye–Waller factor) reflects atomic displacement in the crystal lattice. It is an experimental observable (units Å²), not a prediction; low values mean the atom is pinned down, high values mean it moves or is heterogeneous across the crystal.

pLDDT. pLDDT is the predicted lDDT-Cα score: AlphaFold's confidence that the local environment of each residue (all inter-atomic distances within 15 Å) is correctly placed. It is a per-residue number between 0 and 100, with higher meaning more reliable.

Nearest PDB structures. Nearest PDB neighbors are the top structural matches found by Foldseek when searching this structure against the entire Protein Data Bank. Each hit reports a TM-score (0 to 1; >0.5 almost always implies the same fold) and an E-value. These are *structural* homologs — they may share no detectable sequence similarity.

Solvent-accessible surface area. Accessible surface area quantifies burial. A residue with SASA near zero is packed into the hydrophobic core; one with SASA >100 Å² sits on the surface. Computed here via the Shrake–Rupley numerical algorithm with a 1.4 Å probe.

Rendered structure images. Structure images are PyMOL renders from six orthogonal camera directions. Cartoon representation draws helices as coils and strands as arrows; sticks shows the backbone as bonds; surface shows the solvent-excluded envelope. Rainbow coloring maps sequence position to hue (blue→red, N→C); chain coloring assigns a distinct color per polypeptide.

Backbone torsions (φ/ψ). φ (phi) and ψ (psi) are the two rotatable backbone dihedrals per residue: φ is the C(i-1)–N–Cα–C torsion, ψ is the N–Cα–C–N(i+1) torsion, both in degrees on (−180°, 180°]. α-helical residues cluster near (−60°, −45°); β-strand residues near (−120°, +130°). A Ramachandran plot is simply a scatter of (φ, ψ) for every residue.

Predicted aligned error. Predicted Aligned Error (PAE) is an AlphaFold confidence matrix: entry (i, j) is the expected error in the position of residue j, in ångströms, when the prediction is superimposed on the true structure at residue i. Low PAE within a block of residues means that block is internally rigid and well-predicted; high PAE between two blocks means their relative placement is uncertain even if each block individually is confident.

mmCIF coordinates. Structure coordinates are given as an mmCIF _atom_site loop: one row per atom with element, residue name, chain id, sequence number, and x/y/z position in Å. Only the four main-chain atoms per residue are included here; side chains are omitted to keep the record compact.

InterPro / GO / CATH / organism. Database cross-references. InterPro integrates a dozen domain/family signature databases into unified entries with residue-range hits. GO terms attach function/process/location labels with evidence codes. CATH codes position the fold in a four-level structural taxonomy. Organism is the NCBI-taxonomy species name.

Secondary structure (3-state, P-SEA). SS3 is a coarse helix/strand/coil call (letters a/b/c) made by the P-SEA algorithm from inter-Cα distances and dihedrals. It is less detailed than DSSP but needs only Cα positions.

Sequence. Sequence gives the chain of amino acids in standard one-letter code (A=alanine, C=cysteine, …, Y=tyrosine), read N→C. It is the only feature that is directly encoded by the gene; all structural features are derived from the folded form of this sequence.